Protein AF-A0A0F8ZEU3-F1 (afdb_monomer_lite)

Sequence (356 aa):
AYREARKNMQIHSAIILKINAEFSGFFTFQVNHKAKEFCLLQSAMDLDKKDKNIYSQMVGKIIEQNTFGYPMIMTVSTKHDLECPKVFKAIGFETYLILSGFEYMVYGKLEDVRMKRLAHATMTNAWTTTRSDWLKMKKEWNAKIEAAGEKYNIPNPKFASRDGCWQGSNGYSNVVLTERIIENGKVKTNKGKSFNGNASVLDPVACEVILRFFMPTEGRRVYNPFGGGVQFGFVSGSYGYDYIASEIRQNQCDANNAICQDLDGAKWIKSDSSIYEPDGMFDLCFSCPPYYKVEKYVDYENVIPEGELNSIPTYNEFRDTLFAGYKIAIDKLNGNRFFVIMTGDSRDKNGAYYGC

Structure (mmCIF, N/CA/C/O backbone):
data_AF-A0A0F8ZEU3-F1
#
_entry.id   AF-A0A0F8ZEU3-F1
#
loop_
_atom_site.group_PDB
_atom_site.id
_atom_site.type_symbol
_atom_site.label_atom_id
_atom_site.label_alt_id
_atom_site.label_comp_id
_atom_site.label_asym_id
_atom_site.label_entity_id
_atom_site.label_seq_id
_atom_site.pdbx_PDB_ins_code
_atom_site.Cartn_x
_atom_site.Cartn_y
_atom_site.Cartn_z
_atom_site.occupancy
_atom_site.B_iso_or_equiv
_atom_site.auth_seq_id
_atom_site.auth_comp_id
_atom_site.auth_asym_id
_atom_site.auth_atom_id
_atom_site.pdbx_PDB_model_num
ATOM 1 N N . ALA A 1 1 ? -33.585 10.164 3.568 1.00 48.00 1 ALA A N 1
ATOM 2 C CA . ALA A 1 1 ? -32.618 10.655 4.574 1.00 48.00 1 ALA A CA 1
ATOM 3 C C . ALA A 1 1 ? -33.000 10.264 6.012 1.00 48.00 1 ALA A C 1
ATOM 5 O O . ALA A 1 1 ? -32.311 9.438 6.591 1.00 48.00 1 ALA A O 1
ATOM 6 N N . TYR A 1 2 ? -34.116 10.750 6.580 1.00 44.72 2 TYR A N 1
ATOM 7 C CA . TYR A 1 2 ? -34.459 10.513 8.001 1.00 44.72 2 TYR A CA 1
ATOM 8 C C . TYR A 1 2 ? -34.767 9.052 8.406 1.00 44.72 2 TYR A C 1
ATOM 10 O O . TYR A 1 2 ? -34.513 8.681 9.549 1.00 44.72 2 TYR A O 1
ATOM 18 N N . ARG A 1 3 ? -35.290 8.204 7.503 1.00 42.84 3 ARG A N 1
ATOM 19 C CA . ARG A 1 3 ? -35.558 6.777 7.801 1.00 42.84 3 ARG A CA 1
ATOM 20 C C . ARG A 1 3 ? -34.293 5.913 7.822 1.00 42.84 3 ARG A C 1
ATOM 22 O O . ARG A 1 3 ? -34.142 5.109 8.728 1.00 42.84 3 ARG A O 1
ATOM 29 N N . GLU A 1 4 ? -33.382 6.125 6.876 1.00 48.19 4 GLU A N 1
ATOM 30 C CA . GLU A 1 4 ? -32.069 5.458 6.825 1.00 48.19 4 GLU A CA 1
ATOM 31 C C . GLU A 1 4 ? -31.209 5.827 8.045 1.00 48.19 4 GLU A C 1
ATOM 33 O O . GLU A 1 4 ? -30.655 4.953 8.704 1.00 48.19 4 GLU A O 1
ATOM 38 N N . ALA A 1 5 ? -31.191 7.111 8.429 1.00 46.75 5 ALA A N 1
ATOM 39 C CA . ALA A 1 5 ? -30.479 7.577 9.620 1.00 46.75 5 ALA A CA 1
ATOM 40 C C . ALA A 1 5 ? -31.043 6.986 10.930 1.00 46.75 5 ALA A C 1
ATOM 42 O O . ALA A 1 5 ? -30.276 6.571 11.795 1.00 46.75 5 ALA A O 1
ATOM 43 N N . ARG A 1 6 ? -32.377 6.880 11.069 1.00 45.75 6 ARG A N 1
ATOM 44 C CA . ARG A 1 6 ? -33.005 6.207 12.225 1.00 45.75 6 ARG A CA 1
ATOM 45 C C . ARG A 1 6 ? -32.735 4.706 12.250 1.00 45.75 6 ARG A C 1
ATOM 47 O O . ARG A 1 6 ? -32.511 4.164 13.326 1.00 45.75 6 ARG A O 1
ATOM 54 N N . LYS A 1 7 ? -32.731 4.049 11.086 1.00 55.19 7 LYS A N 1
ATOM 55 C CA . LYS A 1 7 ? -32.403 2.625 10.980 1.00 55.19 7 LYS A CA 1
ATOM 56 C C . LYS A 1 7 ? -30.961 2.374 11.419 1.00 55.19 7 LYS A C 1
ATOM 58 O O . LYS A 1 7 ? -30.761 1.447 12.184 1.00 55.19 7 LYS A O 1
ATOM 63 N N . ASN A 1 8 ? -30.017 3.248 11.047 1.00 53.19 8 ASN A N 1
ATOM 64 C CA . ASN A 1 8 ? -28.626 3.219 11.520 1.00 53.19 8 ASN A CA 1
ATOM 65 C C . ASN A 1 8 ? -28.494 3.435 13.037 1.00 53.19 8 ASN A C 1
ATOM 67 O O . ASN A 1 8 ? -27.766 2.689 13.682 1.00 53.19 8 ASN A O 1
ATOM 71 N N . MET A 1 9 ? -29.250 4.369 13.627 1.00 46.12 9 MET A N 1
ATOM 72 C CA . MET A 1 9 ? -29.272 4.557 15.087 1.00 46.12 9 MET A CA 1
ATOM 73 C C . MET A 1 9 ? -29.793 3.328 15.855 1.00 46.12 9 MET A C 1
ATOM 75 O O . MET A 1 9 ? -29.383 3.102 16.989 1.00 46.12 9 MET A O 1
ATOM 79 N N . GLN A 1 10 ? -30.674 2.525 15.247 1.00 51.44 10 GLN A N 1
ATOM 80 C CA . GLN A 1 10 ? -31.227 1.298 15.839 1.00 51.44 10 GLN A CA 1
ATOM 81 C C . GLN A 1 10 ? -30.310 0.066 15.711 1.00 51.44 10 GLN A C 1
ATOM 83 O O . GLN A 1 10 ? -30.643 -0.980 16.261 1.00 51.44 10 GLN A O 1
ATOM 88 N N . ILE A 1 11 ? -29.172 0.163 15.012 1.00 61.03 11 ILE A N 1
ATOM 89 C CA . ILE A 1 11 ? -28.185 -0.933 14.871 1.00 61.03 11 ILE A CA 1
ATOM 90 C C . ILE A 1 11 ? -27.108 -0.864 15.967 1.00 61.03 11 ILE A C 1
ATOM 92 O O . ILE A 1 11 ? -26.182 -1.673 15.990 1.00 61.03 11 ILE A O 1
ATOM 96 N N . HIS A 1 12 ? -27.183 0.130 16.850 1.00 70.06 12 HIS A N 1
ATOM 97 C CA . HIS A 1 12 ? -26.209 0.308 17.914 1.00 70.06 12 HIS A CA 1
ATOM 98 C C . HIS A 1 12 ? -26.624 -0.492 19.143 1.00 70.06 12 HIS A C 1
ATOM 100 O O . HIS A 1 12 ? -27.704 -0.298 19.703 1.00 70.06 12 HIS A O 1
ATOM 106 N N . SER A 1 13 ? -25.735 -1.381 19.562 1.00 86.44 13 SER A N 1
ATOM 107 C CA . SER A 1 13 ? -25.838 -2.059 20.845 1.00 86.44 13 SER A CA 1
ATOM 108 C C . SER A 1 13 ? -25.317 -1.133 21.937 1.00 86.44 13 SER A C 1
ATOM 110 O O . SER A 1 13 ? -24.477 -0.264 21.691 1.00 86.44 13 SER A O 1
ATOM 112 N N . ALA A 1 14 ? -25.803 -1.315 23.159 1.00 91.00 14 ALA A N 1
ATOM 113 C CA . ALA A 1 14 ? -25.338 -0.556 24.306 1.00 91.00 14 ALA A CA 1
ATOM 114 C C . ALA A 1 14 ? -25.185 -1.465 25.516 1.00 91.00 14 ALA A C 1
ATOM 116 O O . ALA A 1 14 ? -26.000 -2.365 25.727 1.00 91.00 14 ALA A O 1
ATOM 117 N N . ILE A 1 15 ? -24.184 -1.183 26.343 1.00 93.62 15 ILE A N 1
ATOM 118 C CA . ILE A 1 15 ? -24.197 -1.628 27.735 1.00 93.62 15 ILE A CA 1
ATOM 119 C C . ILE A 1 15 ? -24.628 -0.467 28.619 1.00 93.62 15 ILE A C 1
ATOM 121 O O . ILE A 1 15 ? -24.363 0.701 28.322 1.00 93.62 15 ILE A O 1
ATOM 125 N N . ILE A 1 16 ? -25.284 -0.810 29.719 1.00 94.94 16 ILE A N 1
ATOM 126 C CA . ILE A 1 16 ? -25.770 0.144 30.706 1.00 94.94 16 ILE A CA 1
ATOM 127 C C . ILE A 1 16 ? -24.968 -0.040 31.985 1.00 94.94 16 ILE A C 1
ATOM 129 O O . ILE A 1 16 ? -24.889 -1.148 32.518 1.00 94.94 16 ILE A O 1
ATOM 133 N N . LEU A 1 17 ? -24.414 1.054 32.498 1.00 95.75 17 LEU A N 1
ATOM 134 C CA . LEU A 1 17 ? -23.787 1.084 33.809 1.00 95.75 17 LEU A CA 1
ATOM 135 C C . LEU A 1 17 ? -24.851 1.373 34.866 1.00 95.75 17 LEU A C 1
ATOM 137 O O . LEU A 1 17 ? -25.555 2.386 34.798 1.00 95.75 17 LEU A O 1
ATOM 141 N N . LYS A 1 18 ? -24.931 0.500 35.872 1.00 95.88 18 LYS A N 1
ATOM 142 C CA . LYS A 1 18 ? -25.726 0.731 37.077 1.00 95.88 18 LYS A CA 1
ATOM 143 C C . LYS A 1 18 ? -24.830 0.760 38.306 1.00 95.88 18 LYS A C 1
ATOM 145 O O . LYS A 1 18 ? -24.041 -0.159 38.503 1.00 95.88 18 LYS A O 1
ATOM 150 N N . ILE A 1 19 ? -24.995 1.777 39.144 1.00 95.00 19 ILE A N 1
ATOM 151 C CA . ILE A 1 19 ? -24.362 1.879 40.463 1.00 95.00 19 ILE A CA 1
ATOM 152 C C . ILE A 1 19 ? -25.502 1.914 41.474 1.00 95.00 19 ILE A C 1
ATOM 154 O O . ILE A 1 19 ? -26.411 2.728 41.340 1.00 95.00 19 ILE A O 1
ATOM 158 N N . ASN A 1 20 ? -25.494 0.991 42.439 1.00 93.94 20 ASN A N 1
ATOM 159 C CA . ASN A 1 20 ? -26.582 0.810 43.410 1.00 93.94 20 ASN A CA 1
ATOM 160 C C . ASN A 1 20 ? -27.962 0.628 42.748 1.00 93.94 20 ASN A C 1
ATOM 162 O O . ASN A 1 20 ? -28.949 1.217 43.167 1.00 93.94 20 ASN A O 1
ATOM 166 N N . ALA A 1 21 ? -28.015 -0.175 41.678 1.00 93.56 21 ALA A N 1
ATOM 167 C CA . ALA A 1 21 ? -29.197 -0.415 40.837 1.00 93.56 21 ALA A CA 1
ATOM 168 C C . ALA A 1 21 ? -29.741 0.807 40.060 1.00 93.56 21 ALA A C 1
ATOM 170 O O . ALA A 1 21 ? -30.664 0.646 39.258 1.00 93.56 21 ALA A O 1
ATOM 171 N N . GLU A 1 22 ? -29.126 1.982 40.187 1.00 95.31 22 GLU A N 1
ATOM 172 C CA . GLU A 1 22 ? -29.499 3.193 39.456 1.00 95.31 22 GLU A CA 1
ATOM 173 C C . GLU A 1 22 ? -28.684 3.358 38.175 1.00 95.31 22 GLU A C 1
ATOM 175 O O . GLU A 1 22 ? -27.470 3.135 38.159 1.00 95.31 22 GLU A O 1
ATOM 180 N N . PHE A 1 23 ? -29.333 3.819 37.104 1.00 95.44 23 PHE A N 1
ATOM 181 C CA . PHE A 1 23 ? -28.641 4.205 35.876 1.00 95.44 23 PHE A CA 1
ATOM 182 C C . PHE A 1 23 ? -27.562 5.248 36.182 1.00 95.44 23 PHE A C 1
ATOM 184 O O . PHE A 1 23 ? -27.822 6.236 36.861 1.00 95.44 23 PHE A O 1
ATOM 191 N N . SER A 1 24 ? -26.343 4.995 35.718 1.00 96.25 24 SER A N 1
ATOM 192 C CA . SER A 1 24 ? -25.177 5.838 36.016 1.00 96.25 24 SER A CA 1
ATOM 193 C C . SER A 1 24 ? -24.288 6.070 34.793 1.00 96.25 24 SER A C 1
ATOM 195 O O . SER A 1 24 ? -23.244 6.705 34.898 1.00 96.25 24 SER A O 1
ATOM 197 N N . GLY A 1 25 ? -24.672 5.546 33.628 1.00 95.12 25 GLY A N 1
ATOM 198 C CA . GLY A 1 25 ? -23.921 5.697 32.390 1.00 95.12 25 GLY A CA 1
ATOM 199 C C . GLY A 1 25 ? -24.274 4.644 31.349 1.00 95.12 25 GLY A C 1
ATOM 200 O O . GLY A 1 25 ? -25.046 3.715 31.598 1.00 95.12 25 GLY A O 1
ATOM 201 N N . PHE A 1 26 ? -23.684 4.789 30.172 1.00 94.88 26 PHE A N 1
ATOM 202 C CA . PHE A 1 26 ? -23.821 3.843 29.075 1.00 94.88 26 PHE A CA 1
ATOM 203 C C . PHE A 1 26 ? -22.590 3.875 28.172 1.00 94.88 26 PHE A C 1
ATOM 205 O O . PHE A 1 26 ? -21.835 4.850 28.149 1.00 94.88 26 PHE A O 1
ATOM 212 N N . PHE A 1 27 ? -22.433 2.822 27.377 1.00 95.00 27 PHE A N 1
ATOM 213 C CA . PHE A 1 27 ? -21.465 2.782 26.289 1.00 95.00 27 PHE A CA 1
ATOM 214 C C . PHE A 1 27 ? -22.121 2.130 25.072 1.00 95.00 27 PHE A C 1
ATOM 216 O O . PHE A 1 27 ? -22.599 0.999 25.157 1.00 95.00 27 PHE A O 1
ATOM 223 N N . THR A 1 28 ? -22.156 2.848 23.948 1.00 94.00 28 THR A N 1
ATOM 224 C CA . THR A 1 28 ? -22.691 2.361 22.668 1.00 94.00 28 THR A CA 1
ATOM 225 C C . THR A 1 28 ? -21.600 1.845 21.736 1.00 94.00 28 THR A C 1
ATOM 227 O O . THR A 1 28 ? -20.485 2.372 21.690 1.00 94.00 28 THR A O 1
ATOM 230 N N . PHE A 1 29 ? -21.931 0.819 20.960 1.00 93.69 29 PHE A N 1
ATOM 231 C CA . PHE A 1 29 ? -21.029 0.218 19.989 1.00 93.69 29 PHE A CA 1
ATOM 232 C C . PHE A 1 29 ? -21.777 -0.320 18.768 1.00 93.69 29 PHE A C 1
ATOM 234 O O . PHE A 1 29 ? -22.995 -0.512 18.777 1.00 93.69 29 PHE A O 1
ATOM 241 N N . GLN A 1 30 ? -21.026 -0.587 17.706 1.00 92.38 30 GLN A N 1
ATOM 242 C CA . GLN A 1 30 ? -21.510 -1.234 16.495 1.00 92.38 30 GLN A CA 1
ATOM 243 C C . GLN A 1 30 ? -20.530 -2.318 16.056 1.00 92.38 30 GLN A C 1
ATOM 245 O O . GLN A 1 30 ? -19.342 -2.056 15.892 1.00 92.38 30 GLN A O 1
ATOM 250 N N . VAL A 1 31 ? -21.041 -3.516 15.779 1.00 93.00 31 VAL A N 1
ATOM 251 C CA . VAL A 1 31 ? -20.265 -4.559 15.100 1.00 93.00 31 VAL A CA 1
ATOM 252 C C . VAL A 1 31 ? -20.484 -4.417 13.596 1.00 93.00 31 VAL A C 1
ATOM 254 O O . VAL A 1 31 ? -21.586 -4.625 13.089 1.00 93.00 31 VAL A O 1
ATOM 257 N N . ASN A 1 32 ? -19.443 -4.028 12.866 1.00 91.50 32 ASN A N 1
ATOM 258 C CA . ASN A 1 32 ? -19.479 -3.891 11.417 1.00 91.50 32 ASN A CA 1
ATOM 259 C C . ASN A 1 32 ? -18.887 -5.142 10.762 1.00 91.50 32 ASN A C 1
ATOM 261 O O . ASN A 1 32 ? -17.685 -5.221 10.525 1.00 91.50 32 ASN A O 1
ATOM 265 N N . HIS A 1 33 ? -19.739 -6.105 10.412 1.00 90.81 33 HIS A N 1
ATOM 266 C CA . HIS A 1 33 ? -19.308 -7.345 9.755 1.00 90.81 33 HIS A CA 1
ATOM 267 C C . HIS A 1 33 ? -18.731 -7.144 8.352 1.00 90.81 33 HIS A C 1
ATOM 269 O O . HIS A 1 33 ? -17.919 -7.954 7.912 1.00 90.81 33 HIS A O 1
ATOM 275 N N . LYS A 1 34 ? -19.112 -6.068 7.650 1.00 88.81 34 LYS A N 1
ATOM 276 C CA . LYS A 1 34 ? -18.588 -5.780 6.310 1.00 88.81 34 LYS A CA 1
ATOM 277 C C . LYS A 1 34 ? -17.128 -5.337 6.376 1.00 88.81 34 LYS A C 1
ATOM 279 O O . LYS A 1 34 ? -16.318 -5.805 5.588 1.00 88.81 34 LYS A O 1
ATOM 284 N N . ALA A 1 35 ? -16.808 -4.449 7.315 1.00 88.94 35 ALA A N 1
ATOM 285 C CA . ALA A 1 35 ? -15.437 -4.000 7.552 1.00 88.94 35 ALA A CA 1
ATOM 286 C C . ALA A 1 35 ? -14.648 -4.941 8.480 1.00 88.94 35 ALA A C 1
ATOM 288 O O . ALA A 1 35 ? -13.434 -4.815 8.565 1.00 88.94 35 ALA A O 1
ATOM 289 N N . LYS A 1 36 ? -15.333 -5.877 9.154 1.00 93.75 36 LYS A N 1
ATOM 290 C CA . LYS A 1 36 ? -14.805 -6.690 10.259 1.00 93.75 36 LYS A CA 1
ATOM 291 C C . LYS A 1 36 ? -14.223 -5.819 11.376 1.00 93.75 36 LYS A C 1
ATOM 293 O O . LYS A 1 36 ? -13.095 -6.014 11.803 1.00 93.75 36 LYS A O 1
ATOM 298 N N . GLU A 1 37 ? -15.004 -4.844 11.835 1.00 95.12 37 GLU A N 1
ATOM 299 C CA . GLU A 1 37 ? -14.594 -3.868 12.854 1.00 95.12 37 GLU A CA 1
ATOM 300 C C . GLU A 1 37 ? -15.593 -3.833 14.012 1.00 95.12 37 GLU A C 1
ATOM 302 O O . GLU A 1 37 ? -16.803 -3.971 13.806 1.00 95.12 37 GLU A O 1
ATOM 307 N N . PHE A 1 38 ? -15.094 -3.613 15.228 1.00 96.62 38 PHE A N 1
ATOM 308 C CA . PHE A 1 38 ? -15.914 -3.348 16.407 1.00 96.62 38 PHE A CA 1
ATOM 309 C C . PHE A 1 38 ? -15.802 -1.859 16.764 1.00 96.62 38 PHE A C 1
ATOM 311 O O . PHE A 1 38 ? -14.840 -1.406 17.381 1.00 96.62 38 PHE A O 1
ATOM 318 N N . CYS A 1 39 ? -16.772 -1.060 16.335 1.00 95.62 39 CYS A N 1
ATOM 319 C CA . CYS A 1 39 ? -16.727 0.391 16.469 1.00 95.62 39 CYS A CA 1
ATOM 320 C C . CYS A 1 39 ? -17.274 0.823 17.829 1.00 95.62 39 CYS A C 1
ATOM 322 O O . CYS A 1 39 ? -18.464 0.651 18.104 1.00 95.62 39 CYS A O 1
ATOM 324 N N . LEU A 1 40 ? -16.423 1.425 18.655 1.00 95.19 40 LEU A N 1
ATOM 325 C CA . LEU A 1 40 ? -16.844 2.126 19.862 1.00 95.19 40 LEU A CA 1
ATOM 326 C C . LEU A 1 40 ? -17.315 3.523 19.483 1.00 95.19 40 LEU A C 1
ATOM 328 O O . LEU A 1 40 ? -16.623 4.240 18.758 1.00 95.19 40 LEU A O 1
ATOM 332 N N . LEU A 1 41 ? -18.509 3.879 19.943 1.00 91.50 41 LEU A N 1
ATOM 333 C CA . LEU A 1 41 ? -19.178 5.106 19.539 1.00 91.50 41 LEU A CA 1
ATOM 334 C C . LEU A 1 41 ? -19.191 6.086 20.708 1.00 91.50 41 LEU A C 1
ATOM 336 O O . LEU A 1 41 ? -18.157 6.637 21.061 1.00 91.50 41 LEU A O 1
ATOM 340 N N . GLN A 1 42 ? -20.356 6.301 21.309 1.00 89.81 42 GLN A N 1
ATOM 341 C CA . GLN A 1 42 ? -20.530 7.250 22.393 1.00 89.81 42 GLN A CA 1
ATOM 342 C C . GLN A 1 42 ? -20.559 6.533 23.737 1.00 89.81 42 GLN A C 1
ATOM 344 O O . GLN A 1 42 ? -21.305 5.559 23.912 1.00 89.81 42 GLN A O 1
ATOM 349 N N . SER A 1 43 ? -19.825 7.078 24.699 1.00 93.06 43 SER A N 1
ATOM 350 C CA . SER A 1 43 ? -19.963 6.744 26.108 1.00 93.06 43 SER A CA 1
ATOM 351 C C . SER A 1 43 ? -20.363 7.967 26.932 1.00 93.06 43 SER A C 1
ATOM 353 O O . SER A 1 43 ? -20.107 9.115 26.559 1.00 93.06 43 SER A O 1
ATOM 355 N N . ALA A 1 44 ? -21.019 7.722 28.060 1.00 92.44 44 ALA A N 1
ATOM 356 C CA . ALA A 1 44 ? -21.273 8.740 29.067 1.00 92.44 44 ALA A CA 1
ATOM 357 C C . ALA A 1 44 ? -21.373 8.097 30.449 1.00 92.44 44 ALA A C 1
ATOM 359 O O . ALA A 1 44 ? -21.807 6.953 30.590 1.00 92.44 44 ALA A O 1
ATOM 360 N N . MET A 1 45 ? -21.007 8.860 31.472 1.00 94.50 45 MET A N 1
ATOM 361 C CA . MET A 1 45 ? -21.175 8.503 32.876 1.00 94.50 45 MET A CA 1
ATOM 362 C C . MET A 1 45 ? -21.742 9.715 33.606 1.00 94.50 45 MET A C 1
ATOM 364 O O . MET A 1 45 ? -21.409 10.850 33.258 1.00 94.50 45 MET A O 1
ATOM 368 N N . ASP A 1 46 ? -22.599 9.466 34.588 1.00 92.69 46 ASP A N 1
ATOM 369 C CA . ASP A 1 46 ? -23.130 10.505 35.462 1.00 92.69 46 ASP A CA 1
ATOM 370 C C . ASP A 1 46 ? -21.976 11.251 36.154 1.00 92.69 46 ASP A C 1
ATOM 372 O O . ASP A 1 46 ? -21.020 10.633 36.635 1.00 92.69 46 ASP A O 1
ATOM 376 N N . LEU A 1 47 ? -22.048 12.583 36.168 1.00 88.69 47 LEU A N 1
ATOM 377 C CA . LEU A 1 47 ? -20.986 13.445 36.682 1.00 88.69 47 LEU A CA 1
ATOM 378 C C . LEU A 1 47 ? -20.785 13.254 38.184 1.00 88.69 47 LEU A C 1
ATOM 380 O O . LEU A 1 47 ? -19.639 13.232 38.634 1.00 88.69 47 LEU A O 1
ATOM 384 N N . ASP A 1 48 ? -21.869 13.035 38.930 1.00 92.50 48 ASP A N 1
ATOM 385 C CA . ASP A 1 48 ? -21.821 12.845 40.386 1.00 92.50 48 ASP A CA 1
ATOM 386 C C . ASP A 1 48 ? -21.279 11.462 40.776 1.00 92.50 48 ASP A C 1
ATOM 388 O O . ASP A 1 48 ? -20.890 11.228 41.920 1.00 92.50 48 ASP A O 1
ATOM 392 N N . LYS A 1 49 ? -21.216 10.535 39.812 1.00 90.31 49 LYS A N 1
ATOM 393 C CA . LYS A 1 49 ? -20.733 9.156 39.991 1.00 90.31 49 LYS A CA 1
ATOM 394 C C . LYS A 1 49 ? -19.456 8.879 39.195 1.00 90.31 49 LYS A C 1
ATOM 396 O O . LYS A 1 49 ? -19.089 7.725 38.984 1.00 90.31 49 LYS A O 1
ATOM 401 N N . LYS A 1 50 ? -18.791 9.934 38.726 1.00 91.81 50 LYS A N 1
ATOM 402 C CA . LYS A 1 50 ? -17.633 9.873 37.838 1.00 91.81 50 LYS A CA 1
ATOM 403 C C . LYS A 1 50 ? -16.426 9.220 38.510 1.00 91.81 50 LYS A C 1
ATOM 405 O O . LYS A 1 50 ? -15.832 9.782 39.424 1.00 91.81 50 LYS A O 1
ATOM 410 N N . ASP A 1 51 ? -15.996 8.083 37.970 1.00 94.38 51 ASP A N 1
ATOM 411 C CA . ASP A 1 51 ? -14.815 7.357 38.440 1.00 94.38 51 ASP A CA 1
ATOM 412 C C . ASP A 1 51 ? -14.107 6.644 37.274 1.00 94.38 51 ASP A C 1
ATOM 414 O O . ASP A 1 51 ? -14.732 5.948 36.471 1.00 94.38 51 ASP A O 1
ATOM 418 N N . LYS A 1 52 ? -12.782 6.815 37.164 1.00 94.12 52 LYS A N 1
ATOM 419 C CA . LYS A 1 52 ? -11.986 6.256 36.053 1.00 94.12 52 LYS A CA 1
ATOM 420 C C . LYS A 1 52 ? -11.849 4.737 36.124 1.00 94.12 52 LYS A C 1
ATOM 422 O O . LYS A 1 52 ? -11.763 4.098 35.075 1.00 94.12 52 LYS A O 1
ATOM 427 N N . ASN A 1 53 ? -11.830 4.157 37.320 1.00 94.19 53 ASN A N 1
ATOM 428 C CA . ASN A 1 53 ? -11.747 2.712 37.502 1.00 94.19 53 ASN A CA 1
ATOM 429 C C . ASN A 1 53 ? -13.076 2.061 37.117 1.00 94.19 53 ASN A C 1
ATOM 431 O O . ASN A 1 53 ? -13.077 1.101 36.350 1.00 94.19 53 ASN A O 1
ATOM 435 N N . ILE A 1 54 ? -14.205 2.620 37.564 1.00 94.88 54 ILE A N 1
ATOM 436 C CA . ILE A 1 54 ? -15.542 2.145 37.175 1.00 94.88 54 ILE A CA 1
ATOM 437 C C . ILE A 1 54 ? -15.744 2.313 35.665 1.00 94.88 54 ILE A C 1
ATOM 439 O O . ILE A 1 54 ? -16.192 1.383 34.994 1.00 94.88 54 ILE A O 1
ATOM 443 N N . TYR A 1 55 ? -15.352 3.457 35.100 1.00 95.38 55 TYR A N 1
ATOM 444 C CA . TYR A 1 55 ? -15.400 3.663 33.654 1.00 95.38 55 TYR A CA 1
ATOM 445 C C . TYR A 1 55 ? -14.549 2.622 32.904 1.00 95.38 55 TYR A C 1
ATOM 447 O O . TYR A 1 55 ? -15.010 2.041 31.925 1.00 95.38 55 TYR A O 1
ATOM 455 N N . SER A 1 56 ? -13.345 2.305 33.392 1.00 95.25 56 SER A N 1
ATOM 456 C CA . SER A 1 56 ? -12.494 1.259 32.801 1.00 95.25 56 SER A CA 1
ATOM 457 C C . SER A 1 56 ? -13.133 -0.131 32.884 1.00 95.25 56 SER A C 1
ATOM 459 O O . SER A 1 56 ? -13.041 -0.897 31.928 1.00 95.25 56 SER A O 1
ATOM 461 N N . GLN A 1 57 ? -13.837 -0.454 33.976 1.00 94.88 57 GLN A N 1
ATOM 462 C CA . GLN A 1 57 ? -14.610 -1.699 34.085 1.00 94.88 57 GLN A CA 1
ATOM 463 C C . GLN A 1 57 ? -15.747 -1.749 33.058 1.00 94.88 57 GLN A C 1
ATOM 465 O O . GLN A 1 57 ? -15.971 -2.793 32.447 1.00 94.88 57 GLN A O 1
ATOM 470 N N . MET A 1 58 ? -16.428 -0.623 32.817 1.00 95.12 58 MET A N 1
ATOM 471 C CA . MET A 1 58 ? -17.435 -0.514 31.758 1.00 95.12 58 MET A CA 1
ATOM 472 C C . MET A 1 58 ? -16.816 -0.786 30.378 1.00 95.12 58 MET A C 1
ATOM 474 O O . MET A 1 58 ? -17.376 -1.564 29.609 1.00 95.12 58 MET A O 1
ATOM 478 N N . VAL A 1 59 ? -15.632 -0.238 30.078 1.00 94.88 59 VAL A N 1
ATOM 479 C CA . VAL A 1 59 ? -14.922 -0.566 28.827 1.00 94.88 59 VAL A CA 1
ATOM 480 C C . VAL A 1 59 ? -14.526 -2.046 28.775 1.00 94.88 59 VAL A C 1
ATOM 482 O O . VAL A 1 59 ? -14.697 -2.679 27.737 1.00 94.88 59 VAL A O 1
ATOM 485 N N . GLY A 1 60 ? -14.080 -2.632 29.888 1.00 95.69 60 GLY A N 1
ATOM 486 C CA . GLY A 1 60 ? -13.821 -4.072 29.990 1.00 95.69 60 GLY A CA 1
ATOM 487 C C . GLY A 1 60 ? -15.044 -4.912 29.611 1.00 95.69 60 GLY A C 1
ATOM 488 O O . GLY A 1 60 ? -14.934 -5.843 28.817 1.00 95.69 60 GLY A O 1
ATOM 489 N N . LYS A 1 61 ? -16.237 -4.520 30.074 1.00 95.69 61 LYS A N 1
ATOM 490 C CA . LYS A 1 61 ? -17.498 -5.166 29.679 1.00 95.69 61 LYS A CA 1
ATOM 491 C C . LYS A 1 61 ? -17.840 -4.998 28.206 1.00 95.69 61 LYS A C 1
ATOM 493 O O . LYS A 1 61 ? -18.430 -5.912 27.639 1.00 95.69 61 LYS A O 1
ATOM 498 N N . ILE A 1 62 ? -17.456 -3.888 27.578 1.00 93.81 62 ILE A N 1
ATOM 499 C CA . ILE A 1 62 ? -17.556 -3.732 26.122 1.00 93.81 62 ILE A CA 1
ATOM 500 C C . ILE A 1 62 ? -16.588 -4.666 25.389 1.00 93.81 62 ILE A C 1
ATOM 502 O O . ILE A 1 62 ? -16.994 -5.292 24.414 1.00 93.81 62 ILE A O 1
ATOM 506 N N . ILE A 1 63 ? -15.341 -4.796 25.850 1.00 95.25 63 ILE A N 1
ATOM 507 C CA . ILE A 1 63 ? -14.361 -5.721 25.256 1.00 95.25 63 ILE A CA 1
ATOM 508 C C . ILE A 1 63 ? -14.894 -7.159 25.296 1.00 95.25 63 ILE A C 1
ATOM 510 O O . ILE A 1 63 ? -14.820 -7.863 24.293 1.00 95.25 63 ILE A O 1
ATOM 514 N N . GLU A 1 64 ? -15.529 -7.568 26.398 1.00 95.00 64 GLU A N 1
ATOM 515 C CA . GLU A 1 64 ? -16.192 -8.878 26.509 1.00 95.00 64 GLU A CA 1
ATOM 516 C C . GLU A 1 64 ? -17.318 -9.086 25.471 1.00 95.00 64 GLU A C 1
ATOM 518 O O . GLU A 1 64 ? -17.611 -10.226 25.116 1.00 95.00 64 GLU A O 1
ATOM 523 N N . GLN A 1 65 ? -17.940 -8.018 24.947 1.00 94.12 65 GLN A N 1
ATOM 524 C CA . GLN A 1 65 ? -18.952 -8.132 23.883 1.00 94.12 65 GLN A CA 1
ATOM 525 C C . GLN A 1 65 ? -18.347 -8.423 22.502 1.00 94.12 65 GLN A C 1
ATOM 527 O O . GLN A 1 65 ? -19.085 -8.760 21.573 1.00 94.12 65 GLN A O 1
ATOM 532 N N . ASN A 1 66 ? -17.028 -8.295 22.327 1.00 94.62 66 ASN A N 1
ATOM 533 C CA . ASN A 1 66 ? -16.354 -8.567 21.061 1.00 94.62 66 ASN A CA 1
ATOM 534 C C . ASN A 1 66 ? -16.163 -10.074 20.830 1.00 94.62 66 ASN A C 1
ATOM 536 O O . ASN A 1 66 ? -15.052 -10.602 20.817 1.00 94.62 66 ASN A O 1
ATOM 540 N N . THR A 1 67 ? -17.268 -10.777 20.606 1.00 94.31 67 THR A N 1
ATOM 541 C CA . THR A 1 67 ? -17.292 -12.231 20.390 1.00 94.31 67 THR A CA 1
ATOM 542 C C . THR A 1 67 ? -16.737 -12.664 19.030 1.00 94.31 67 THR A C 1
ATOM 544 O O . THR A 1 67 ? -16.448 -13.841 18.834 1.00 94.31 67 THR A O 1
ATOM 547 N N . PHE A 1 68 ? -16.559 -11.726 18.092 1.00 94.81 68 PHE A N 1
ATOM 548 C CA . PHE A 1 68 ? -16.020 -11.985 16.752 1.00 94.81 68 PHE A CA 1
ATOM 549 C C . PHE A 1 68 ? -14.500 -11.799 16.656 1.00 94.81 68 PHE A C 1
ATOM 551 O O . PHE A 1 68 ? -13.916 -12.142 15.628 1.00 94.81 68 PHE A O 1
ATOM 558 N N . GLY A 1 69 ? -13.862 -11.238 17.690 1.00 95.25 69 GLY A N 1
ATOM 559 C CA . GLY A 1 69 ? -12.425 -10.952 17.686 1.00 95.25 69 GLY A CA 1
ATOM 560 C C . GLY A 1 69 ? -12.008 -9.879 16.675 1.00 95.25 69 GLY A C 1
ATOM 561 O O . GLY A 1 69 ? -10.864 -9.868 16.231 1.00 95.25 69 GLY A O 1
ATOM 562 N N . TYR A 1 70 ? -12.924 -8.994 16.274 1.00 97.25 70 TYR A N 1
ATOM 563 C CA . TYR A 1 70 ? -12.607 -7.898 15.356 1.00 97.25 70 TYR A CA 1
ATOM 564 C C . TYR A 1 70 ? -11.775 -6.816 16.058 1.00 97.25 70 TYR A C 1
ATOM 566 O O . TYR A 1 70 ? -11.982 -6.590 17.251 1.00 97.25 70 TYR A O 1
ATOM 574 N N . PRO A 1 71 ? -10.877 -6.100 15.356 1.00 97.81 71 PRO A N 1
ATOM 575 C CA . PRO A 1 71 ? -10.206 -4.932 15.918 1.00 97.81 71 PRO A CA 1
ATOM 576 C C . PRO A 1 71 ? -11.243 -3.927 16.427 1.00 97.81 71 PRO A C 1
ATOM 578 O O . PRO A 1 71 ? -12.169 -3.544 15.697 1.00 97.81 71 PRO A O 1
ATOM 581 N N . MET A 1 72 ? -11.097 -3.506 17.684 1.00 97.94 72 MET A N 1
ATOM 582 C CA . MET A 1 72 ? -11.986 -2.503 18.261 1.00 97.94 72 MET A CA 1
ATOM 583 C C . MET A 1 72 ? -11.407 -1.124 18.014 1.00 97.94 72 MET A C 1
ATOM 585 O O . MET A 1 72 ? -10.261 -0.869 18.366 1.00 97.94 72 MET A O 1
ATOM 589 N N . ILE A 1 73 ? -12.186 -0.232 17.418 1.00 97.06 73 ILE A N 1
ATOM 590 C CA . ILE A 1 73 ? -11.707 1.085 17.001 1.00 97.06 73 ILE A CA 1
ATOM 591 C C . ILE A 1 73 ? -12.481 2.189 17.694 1.00 97.06 73 ILE A C 1
ATOM 593 O O . ILE A 1 73 ? -13.688 2.068 17.921 1.00 97.06 73 ILE A O 1
ATOM 597 N N . MET A 1 74 ? -11.785 3.278 18.008 1.00 95.81 74 MET A N 1
ATOM 598 C CA . MET A 1 74 ? -12.410 4.453 18.596 1.00 95.81 74 MET A CA 1
ATOM 599 C C . MET A 1 74 ? -11.605 5.728 18.367 1.00 95.81 74 MET A C 1
ATOM 601 O O . MET A 1 74 ? -10.411 5.686 18.066 1.00 95.81 74 MET A O 1
ATOM 605 N N . THR A 1 75 ? -12.244 6.872 18.587 1.00 95.56 75 THR A N 1
ATOM 606 C CA . THR A 1 75 ? -11.585 8.179 18.590 1.00 95.56 75 THR A CA 1
ATOM 607 C C . THR A 1 75 ? -11.907 8.879 19.895 1.00 95.56 75 THR A C 1
ATOM 609 O O . THR A 1 75 ? -13.076 9.036 20.229 1.00 95.56 75 THR A O 1
ATOM 612 N N . VAL A 1 76 ? -10.880 9.313 20.621 1.00 95.25 76 VAL A N 1
ATOM 613 C CA . VAL A 1 76 ? -11.041 9.971 21.923 1.00 95.25 76 VAL A CA 1
ATOM 614 C C . VAL A 1 76 ? -10.406 11.349 21.927 1.00 95.25 76 VAL A C 1
ATOM 616 O O . VAL A 1 76 ? -9.359 11.582 21.318 1.00 95.25 76 VAL A O 1
ATOM 619 N N . SER A 1 77 ? -11.034 12.276 22.643 1.00 95.00 77 SER A N 1
ATOM 620 C CA . SER A 1 77 ? -10.469 13.603 22.885 1.00 95.00 77 SER A CA 1
ATOM 621 C C . SER A 1 77 ? -9.294 13.511 23.855 1.00 95.00 77 SER A C 1
ATOM 623 O O . SER A 1 77 ? -9.383 12.855 24.894 1.00 95.00 77 SER A O 1
ATOM 625 N N . THR A 1 78 ? -8.210 14.239 23.585 1.00 94.69 78 THR A N 1
ATOM 626 C CA . THR A 1 78 ? -7.083 14.349 24.530 1.00 94.69 78 THR A CA 1
ATOM 627 C C . THR A 1 78 ? -7.416 15.179 25.770 1.00 94.69 78 THR A C 1
ATOM 629 O O . THR A 1 78 ? -6.627 15.209 26.712 1.00 94.69 78 THR A O 1
ATOM 632 N N . LYS A 1 79 ? -8.568 15.864 25.778 1.00 93.12 79 LYS A N 1
ATOM 633 C CA . LYS A 1 79 ? -8.986 16.798 26.836 1.00 93.12 79 LYS A CA 1
ATOM 634 C C . LYS A 1 79 ? -10.083 16.259 27.746 1.00 93.12 79 LYS A C 1
ATOM 636 O O . LYS A 1 79 ? -10.347 16.857 28.785 1.00 93.12 79 LYS A O 1
ATOM 641 N N . HIS A 1 80 ? -10.771 15.196 27.339 1.00 92.25 80 HIS A N 1
ATOM 642 C CA . HIS A 1 80 ? -11.837 14.628 28.152 1.00 92.25 80 HIS A CA 1
ATOM 643 C C . HIS A 1 80 ? -11.244 13.912 29.375 1.00 92.25 80 HIS A C 1
ATOM 645 O O . HIS A 1 80 ? -10.096 13.476 29.346 1.00 92.25 80 HIS A O 1
ATOM 651 N N . ASP A 1 81 ? -11.993 13.811 30.473 1.00 89.75 81 ASP A N 1
ATOM 652 C CA . ASP A 1 81 ? -11.431 13.274 31.720 1.00 89.75 81 ASP A CA 1
ATOM 653 C C . ASP A 1 81 ? -11.605 11.750 31.861 1.00 89.75 81 ASP A C 1
ATOM 655 O O . ASP A 1 81 ? -10.698 11.073 32.345 1.00 89.75 81 ASP A O 1
ATOM 659 N N . LEU A 1 82 ? -12.744 11.204 31.408 1.00 91.69 82 LEU A N 1
ATOM 660 C CA . LEU A 1 82 ? -13.028 9.758 31.415 1.00 91.69 82 LEU A CA 1
ATOM 661 C C . LEU A 1 82 ? -12.626 9.094 30.092 1.00 91.69 82 LEU A C 1
ATOM 663 O O . LEU A 1 82 ? -11.648 8.360 30.030 1.00 91.69 82 LEU A O 1
ATOM 667 N N . GLU A 1 83 ? -13.368 9.390 29.022 1.00 93.19 83 GLU A N 1
ATOM 668 C CA . GLU A 1 83 ? -13.098 8.937 27.656 1.00 93.19 83 GLU A CA 1
ATOM 669 C C . GLU A 1 83 ? -11.850 9.616 27.054 1.00 93.19 83 GLU A C 1
ATOM 671 O O . GLU A 1 83 ? -11.950 10.539 26.250 1.00 93.19 83 GLU A O 1
ATOM 676 N N . CYS A 1 84 ? -10.658 9.216 27.501 1.00 94.19 84 CYS A N 1
ATOM 677 C CA . CYS A 1 84 ? -9.397 9.834 27.094 1.00 94.19 84 CYS A CA 1
ATOM 678 C C . CYS A 1 84 ? -8.281 8.807 26.857 1.00 94.19 84 CYS A C 1
ATOM 680 O O . CYS A 1 84 ? -8.336 7.696 27.397 1.00 94.19 84 CYS A O 1
ATOM 682 N N . PRO A 1 85 ? -7.219 9.165 26.108 1.00 96.44 85 PRO A N 1
ATOM 683 C CA . PRO A 1 85 ? -6.198 8.206 25.692 1.00 96.44 85 PRO A CA 1
ATOM 684 C C . PRO A 1 85 ? -5.528 7.472 26.853 1.00 96.44 85 PRO A C 1
ATOM 686 O O . PRO A 1 85 ? -5.214 6.294 26.737 1.00 96.44 85 PRO A O 1
ATOM 689 N N . LYS A 1 86 ? -5.318 8.150 27.990 1.00 95.75 86 LYS A N 1
ATOM 690 C CA . LYS A 1 86 ? -4.667 7.553 29.166 1.00 95.75 86 LYS A CA 1
ATOM 691 C C . LYS A 1 86 ? -5.459 6.362 29.710 1.00 95.75 86 LYS A C 1
ATOM 693 O O . LYS A 1 86 ? -4.852 5.364 30.085 1.00 95.75 86 LYS A O 1
ATOM 698 N N . VAL A 1 87 ? -6.786 6.475 29.751 1.00 94.94 87 VAL A N 1
ATOM 699 C CA . VAL A 1 87 ? -7.669 5.418 30.257 1.00 94.94 87 VAL A CA 1
ATOM 700 C C . VAL A 1 87 ? -7.654 4.222 29.310 1.00 94.94 87 VAL A C 1
ATOM 702 O O . VAL A 1 87 ? -7.411 3.105 29.750 1.00 94.94 87 VAL A O 1
ATOM 705 N N . PHE A 1 88 ? -7.805 4.456 28.006 1.00 96.75 88 PHE A N 1
ATOM 706 C CA . PHE A 1 88 ? -7.829 3.377 27.016 1.00 96.75 88 PHE A CA 1
ATOM 707 C C . PHE A 1 88 ? -6.466 2.690 26.832 1.00 96.75 88 PHE A C 1
ATOM 709 O O . PHE A 1 88 ? -6.412 1.468 26.711 1.00 96.75 88 PHE A O 1
ATOM 716 N N . LYS A 1 89 ? -5.350 3.429 26.903 1.00 96.94 89 LYS A N 1
ATOM 717 C CA . LYS A 1 89 ? -3.996 2.838 26.880 1.00 96.94 89 LYS A CA 1
ATOM 718 C C . LYS A 1 89 ? -3.752 1.905 28.061 1.00 96.94 89 LYS A C 1
ATOM 720 O O . LYS A 1 89 ? -3.156 0.849 27.887 1.00 96.94 89 LYS A O 1
ATOM 725 N N . ALA A 1 90 ? -4.239 2.266 29.251 1.00 96.12 90 ALA A N 1
ATOM 726 C CA . ALA A 1 90 ? -4.076 1.447 30.453 1.00 96.12 90 ALA A CA 1
ATOM 727 C C . ALA A 1 90 ? -4.773 0.078 30.356 1.00 96.12 90 ALA A C 1
ATOM 729 O O . ALA A 1 90 ? -4.401 -0.846 31.073 1.00 96.12 90 ALA A O 1
ATOM 730 N N . ILE A 1 91 ? -5.755 -0.053 29.464 1.00 94.56 91 ILE A N 1
ATOM 731 C CA . ILE A 1 91 ? -6.509 -1.288 29.229 1.00 94.56 91 ILE A CA 1
ATOM 732 C C . ILE A 1 91 ? -6.195 -1.923 27.868 1.00 94.56 91 ILE A C 1
ATOM 734 O O . ILE A 1 91 ? -6.939 -2.792 27.436 1.00 94.56 91 ILE A O 1
ATOM 738 N N . GLY A 1 92 ? -5.105 -1.517 27.204 1.00 96.00 92 GLY A N 1
ATOM 739 C CA . GLY A 1 92 ? -4.562 -2.209 26.028 1.00 96.00 92 GLY A CA 1
ATOM 740 C C . GLY A 1 92 ? -4.896 -1.607 24.661 1.00 96.00 92 GLY A C 1
ATOM 741 O O . GLY A 1 92 ? -4.572 -2.222 23.652 1.00 96.00 92 GLY A O 1
ATOM 742 N N . PHE A 1 93 ? -5.520 -0.428 24.587 1.00 97.75 93 PHE A N 1
ATOM 743 C CA . PHE A 1 93 ? -5.654 0.271 23.304 1.00 97.75 93 PHE A CA 1
ATOM 744 C C . PHE A 1 93 ? -4.348 0.968 22.911 1.00 97.75 93 PHE A C 1
ATOM 746 O O . PHE A 1 93 ? -3.694 1.616 23.730 1.00 97.75 93 PHE A O 1
ATOM 753 N N . GLU A 1 94 ? -4.038 0.951 21.622 1.00 97.62 94 GLU A N 1
ATOM 754 C CA . GLU A 1 94 ? -2.902 1.651 21.036 1.00 97.62 94 GLU A CA 1
ATOM 755 C C . GLU A 1 94 ? -3.353 2.796 20.136 1.00 97.62 94 GLU A C 1
ATOM 757 O O . GLU A 1 94 ? -4.334 2.692 19.402 1.00 97.62 94 GLU A O 1
ATOM 762 N N . THR A 1 95 ? -2.610 3.900 20.161 1.00 96.12 95 THR A N 1
ATOM 763 C CA . THR A 1 95 ? -2.872 5.052 19.294 1.00 96.12 95 THR A CA 1
ATOM 764 C C . THR A 1 95 ? -2.207 4.855 17.942 1.00 96.12 95 THR A C 1
ATOM 766 O O . THR A 1 95 ? -0.983 4.765 17.866 1.00 96.12 95 THR A O 1
ATOM 769 N N . TYR A 1 96 ? -2.995 4.875 16.867 1.00 93.06 96 TYR A N 1
ATOM 770 C CA . TYR A 1 96 ? -2.478 4.742 15.501 1.00 93.06 96 TYR A CA 1
ATOM 771 C C . TYR A 1 96 ? -2.423 6.070 14.732 1.00 93.06 96 TYR A C 1
ATOM 773 O O . TYR A 1 96 ? -1.720 6.165 13.724 1.00 93.06 96 TYR A O 1
ATOM 781 N N . LEU A 1 97 ? -3.156 7.093 15.185 1.00 91.12 97 LEU A N 1
ATOM 782 C CA . LEU A 1 97 ? -3.175 8.429 14.586 1.00 91.12 97 LEU A CA 1
ATOM 783 C C . LEU A 1 97 ? -3.494 9.485 15.651 1.00 91.12 97 LEU A C 1
ATOM 785 O O . LEU A 1 97 ? -4.389 9.301 16.473 1.00 91.12 97 LEU A O 1
ATOM 789 N N . ILE A 1 98 ? -2.788 10.616 15.604 1.00 89.94 98 ILE A N 1
ATOM 790 C CA . ILE A 1 98 ? -3.086 11.803 16.415 1.00 89.94 98 ILE A CA 1
ATOM 791 C C . ILE A 1 98 ? -3.422 12.941 15.462 1.00 89.94 98 ILE A C 1
ATOM 793 O O . ILE A 1 98 ? -2.591 13.324 14.638 1.00 89.94 98 ILE A O 1
ATOM 797 N N . LEU A 1 99 ? -4.626 13.496 15.577 1.00 85.88 99 LEU A N 1
ATOM 798 C CA . LEU A 1 99 ? -5.086 14.568 14.701 1.00 85.88 99 LEU A CA 1
ATOM 799 C C . LEU A 1 99 ? -5.985 15.538 15.467 1.00 85.88 99 LEU A C 1
ATOM 801 O O . LEU A 1 99 ? -6.945 15.131 16.111 1.00 85.88 99 LEU A O 1
ATOM 805 N N . SER A 1 100 ? -5.678 16.834 15.379 1.00 86.19 100 SER A N 1
ATOM 806 C CA . SER A 1 100 ? -6.540 17.924 15.867 1.00 86.19 100 SER A CA 1
ATOM 807 C C . SER A 1 100 ? -7.003 17.805 17.331 1.00 86.19 100 SER A C 1
ATOM 809 O O . SER A 1 100 ? -8.122 18.182 17.661 1.00 86.19 100 SER A O 1
ATOM 811 N N . GLY A 1 101 ? -6.149 17.295 18.227 1.00 89.81 101 GLY A N 1
ATOM 812 C CA . GLY A 1 101 ? -6.499 17.107 19.644 1.00 89.81 101 GLY A CA 1
ATOM 813 C C . GLY A 1 101 ? -7.297 15.833 19.938 1.00 89.81 101 GLY A C 1
ATOM 814 O O . GLY A 1 101 ? -7.850 15.697 21.027 1.00 89.81 101 GLY A O 1
ATOM 815 N N . PHE A 1 102 ? -7.332 14.899 18.991 1.00 93.75 102 PHE A N 1
ATOM 816 C CA . PHE A 1 102 ? -7.909 13.572 1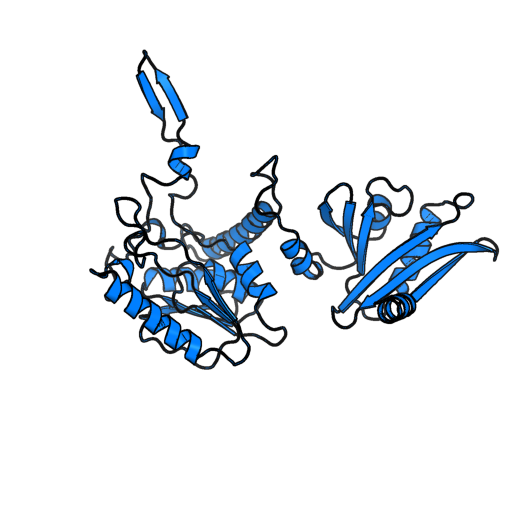9.155 1.00 93.75 102 PHE A CA 1
ATOM 817 C C . PHE A 1 102 ? -6.847 12.499 18.929 1.00 93.75 102 PHE A C 1
ATOM 819 O O . PHE A 1 102 ? -5.958 12.656 18.086 1.00 93.75 102 PHE A O 1
ATOM 826 N N . GLU A 1 103 ? -6.964 11.399 19.666 1.00 95.44 103 GLU A N 1
ATOM 827 C CA . GLU A 1 103 ? -6.229 10.167 19.394 1.00 95.44 103 GLU A CA 1
ATOM 828 C C . GLU A 1 103 ? -7.199 9.129 18.837 1.00 95.44 103 GLU A C 1
ATOM 830 O O . GLU A 1 103 ? -8.251 8.858 19.417 1.00 95.44 103 GLU A O 1
ATOM 835 N N . TYR A 1 104 ? -6.840 8.559 17.693 1.00 95.75 104 TYR A N 1
ATOM 836 C CA . TYR A 1 104 ? -7.530 7.427 17.104 1.00 95.75 104 TYR A CA 1
ATOM 837 C C . TYR A 1 104 ? -6.834 6.167 17.585 1.00 95.75 104 TYR A C 1
ATOM 839 O O . TYR A 1 104 ? -5.608 6.041 17.473 1.00 95.75 104 TYR A O 1
ATOM 847 N N . MET A 1 105 ? -7.617 5.258 18.146 1.00 97.38 105 MET A N 1
ATOM 848 C CA . MET A 1 105 ? -7.111 4.138 18.914 1.00 97.38 105 MET A CA 1
ATOM 849 C C . MET A 1 105 ? -7.679 2.816 18.417 1.00 97.38 105 MET A C 1
ATOM 851 O O . MET A 1 105 ? -8.803 2.763 17.910 1.00 97.38 105 MET A O 1
ATOM 855 N N . VAL A 1 106 ? -6.895 1.756 18.586 1.00 97.94 106 VAL A N 1
ATOM 856 C CA . VAL A 1 106 ? -7.270 0.379 18.274 1.00 97.94 106 VAL A CA 1
ATOM 857 C C . VAL A 1 106 ? -6.980 -0.530 19.464 1.00 97.94 106 VAL A C 1
ATOM 859 O O . VAL A 1 106 ? -5.914 -0.442 20.063 1.00 97.94 106 VAL A O 1
ATOM 862 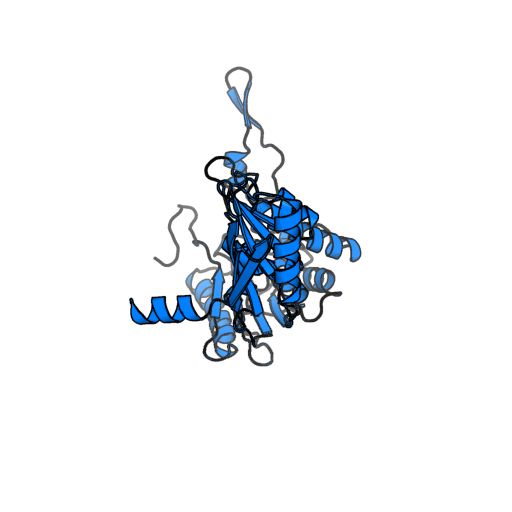N N . TYR A 1 107 ? -7.917 -1.407 19.802 1.00 97.69 107 TYR A N 1
ATOM 863 C CA . TYR A 1 107 ? -7.664 -2.603 20.598 1.00 97.69 107 TYR A CA 1
ATOM 864 C C . TYR A 1 107 ? -7.580 -3.780 19.629 1.00 97.69 107 TYR A C 1
ATOM 866 O O . TYR A 1 107 ? -8.582 -4.190 19.038 1.00 97.69 107 TYR A O 1
ATOM 874 N N . GLY A 1 108 ? -6.359 -4.240 19.392 1.00 95.31 108 GLY A N 1
ATOM 875 C CA . GLY A 1 108 ? -5.990 -5.082 18.259 1.00 95.31 108 GLY A CA 1
ATOM 876 C C . GLY A 1 108 ? -4.577 -4.725 17.815 1.00 95.31 108 GLY A C 1
ATOM 877 O O . GLY A 1 108 ? -3.808 -4.160 18.593 1.00 95.31 108 GLY A O 1
ATOM 878 N N . LYS A 1 109 ? -4.224 -5.022 16.568 1.00 95.44 109 LYS A N 1
ATOM 879 C CA . LYS A 1 109 ? -2.895 -4.713 16.038 1.00 95.44 109 LYS A CA 1
ATOM 880 C C . LYS A 1 109 ? -2.923 -3.443 15.191 1.00 95.44 109 LYS A C 1
ATOM 882 O O . LYS A 1 109 ? -3.898 -3.144 14.506 1.00 95.44 109 LYS A O 1
ATOM 887 N N . LEU A 1 110 ? -1.802 -2.723 15.135 1.00 93.81 110 LEU A N 1
ATOM 888 C CA . LEU A 1 110 ? -1.665 -1.548 14.259 1.00 93.81 110 LEU A CA 1
ATOM 889 C C . LEU A 1 110 ? -1.812 -1.884 12.761 1.00 93.81 110 LEU A C 1
ATOM 891 O O . LEU A 1 110 ? -2.189 -1.015 11.972 1.00 93.81 110 LEU A O 1
ATOM 895 N N . GLU A 1 111 ? -1.532 -3.129 12.360 1.00 92.62 111 GLU A N 1
ATOM 896 C CA . GLU A 1 111 ? -1.738 -3.604 10.984 1.00 92.62 111 GLU A CA 1
ATOM 897 C C . GLU A 1 111 ? -3.220 -3.632 10.583 1.00 92.62 111 GLU A C 1
ATOM 899 O O . GLU A 1 111 ? -3.545 -3.294 9.439 1.00 92.62 111 GLU A O 1
ATOM 904 N N . ASP A 1 112 ? -4.117 -3.899 11.538 1.00 93.31 112 ASP A N 1
ATOM 905 C CA . ASP A 1 112 ? -5.568 -3.954 11.321 1.00 93.31 112 ASP A CA 1
ATOM 906 C C . ASP A 1 112 ? -6.126 -2.588 10.891 1.00 93.31 112 ASP A C 1
ATOM 908 O O . ASP A 1 112 ? -7.059 -2.489 10.095 1.00 93.31 112 ASP A O 1
ATOM 912 N N . VAL A 1 113 ? -5.504 -1.503 11.362 1.00 94.25 113 VAL A N 1
ATOM 913 C CA . VAL A 1 113 ? -5.888 -0.114 11.060 1.00 94.25 113 VAL A CA 1
ATOM 914 C C . VAL A 1 113 ? -4.964 0.558 10.043 1.00 94.25 113 VAL A C 1
ATOM 916 O O . VAL A 1 113 ? -5.070 1.767 9.812 1.00 94.25 113 VAL A O 1
ATOM 919 N N . ARG A 1 114 ? -4.086 -0.201 9.367 1.00 93.19 114 ARG A N 1
ATOM 920 C CA . ARG A 1 114 ? -3.126 0.359 8.399 1.00 93.19 114 ARG A CA 1
ATOM 921 C C . ARG A 1 114 ? -3.816 1.104 7.259 1.00 93.19 114 ARG A C 1
ATOM 923 O O . ARG A 1 114 ? -3.389 2.202 6.919 1.00 93.19 114 ARG A O 1
ATOM 930 N N . MET A 1 115 ? -4.912 0.567 6.717 1.00 91.69 115 MET A N 1
ATOM 931 C CA . MET A 1 115 ? -5.671 1.237 5.650 1.00 91.69 115 MET A CA 1
ATOM 932 C C . MET A 1 115 ? -6.267 2.572 6.115 1.00 91.69 115 MET A C 1
ATOM 934 O O . MET A 1 115 ? -6.222 3.552 5.374 1.00 91.69 115 MET A O 1
ATOM 938 N N . LYS A 1 116 ? -6.753 2.649 7.362 1.00 91.69 116 LYS A N 1
ATOM 939 C CA . LYS A 1 116 ? -7.233 3.909 7.949 1.00 91.69 116 LYS A CA 1
ATOM 940 C C . LYS A 1 116 ? -6.082 4.898 8.109 1.00 91.69 116 LYS A C 1
ATOM 942 O O . LYS A 1 116 ? -6.205 6.047 7.702 1.00 91.69 116 LYS A O 1
ATOM 947 N N . ARG A 1 117 ? -4.932 4.456 8.629 1.00 91.19 117 ARG A N 1
ATOM 948 C CA . ARG A 1 117 ? -3.732 5.301 8.744 1.00 91.19 117 ARG A CA 1
ATOM 949 C C . ARG A 1 117 ? -3.293 5.853 7.380 1.00 91.19 117 ARG A C 1
ATOM 951 O O . ARG A 1 117 ? -2.962 7.031 7.300 1.00 91.19 117 ARG A O 1
ATOM 958 N N . LEU A 1 118 ? -3.353 5.046 6.318 1.00 92.00 118 LEU A N 1
ATOM 959 C CA . LEU A 1 118 ? -3.067 5.481 4.944 1.00 92.00 118 LEU A CA 1
ATOM 960 C C . LEU A 1 118 ? -4.069 6.525 4.441 1.00 92.00 118 LEU A C 1
ATOM 962 O O . LEU A 1 118 ? -3.653 7.537 3.888 1.00 92.00 118 LEU A O 1
ATOM 966 N N . ALA A 1 119 ? -5.369 6.329 4.682 1.00 90.38 119 ALA A N 1
ATOM 967 C CA . ALA A 1 119 ? -6.409 7.283 4.280 1.00 90.38 119 ALA A CA 1
ATOM 968 C C . ALA A 1 119 ? -6.236 8.673 4.924 1.00 90.38 119 ALA A C 1
ATOM 970 O O . ALA A 1 119 ? -6.646 9.680 4.353 1.00 90.38 119 ALA A O 1
ATOM 971 N N . HIS A 1 120 ? -5.618 8.728 6.106 1.00 87.25 120 HIS A N 1
ATOM 972 C CA . HIS A 1 120 ? -5.329 9.964 6.836 1.00 87.25 120 HIS A CA 1
ATOM 973 C C . HIS A 1 120 ? -3.890 10.474 6.646 1.00 87.25 120 HIS A C 1
ATOM 975 O O . HIS A 1 120 ? -3.520 11.494 7.234 1.00 87.25 120 HIS A O 1
ATOM 981 N N . ALA A 1 121 ? -3.067 9.791 5.845 1.00 83.06 121 ALA A N 1
ATOM 982 C CA . ALA A 1 121 ? -1.676 10.162 5.636 1.00 83.06 121 ALA A CA 1
ATOM 983 C C . ALA A 1 121 ? -1.585 11.465 4.834 1.00 83.06 121 ALA A C 1
ATOM 985 O O . ALA A 1 121 ? -1.753 11.489 3.617 1.00 83.06 121 ALA A O 1
ATOM 986 N N . THR A 1 122 ? -1.272 12.569 5.506 1.00 73.81 122 THR A N 1
ATOM 987 C CA . THR A 1 122 ? -0.957 13.815 4.810 1.00 73.81 122 THR A CA 1
ATOM 988 C C . THR A 1 122 ? 0.450 13.728 4.223 1.00 73.81 122 THR A C 1
ATOM 990 O O . THR A 1 122 ? 1.400 13.349 4.911 1.00 73.81 122 THR A O 1
ATOM 993 N N . MET A 1 123 ? 0.610 14.072 2.940 1.00 66.62 123 MET A N 1
ATOM 994 C CA . MET A 1 123 ? 1.939 14.143 2.315 1.00 66.62 123 MET A CA 1
ATOM 995 C C . MET A 1 123 ? 2.768 15.273 2.933 1.00 66.62 123 MET A C 1
ATOM 997 O O . MET A 1 123 ? 3.945 15.100 3.251 1.00 66.62 123 MET A O 1
ATOM 1001 N N . THR A 1 124 ? 2.126 16.413 3.184 1.00 59.34 124 THR A N 1
ATOM 1002 C CA . THR A 1 124 ? 2.711 17.593 3.818 1.00 59.34 124 THR A CA 1
ATOM 1003 C C . THR A 1 124 ? 1.839 18.042 4.988 1.00 59.34 124 THR A C 1
ATOM 1005 O O . THR A 1 124 ? 0.617 17.922 4.965 1.00 59.34 124 THR A O 1
ATOM 1008 N N . ASN A 1 125 ? 2.465 18.572 6.037 1.00 57.56 125 ASN A N 1
ATOM 1009 C CA . ASN A 1 125 ? 1.770 19.426 6.996 1.00 57.56 125 ASN A CA 1
ATOM 1010 C C . ASN A 1 125 ? 1.997 20.876 6.544 1.00 57.56 125 ASN A C 1
ATOM 1012 O O . ASN A 1 125 ? 3.141 21.227 6.245 1.00 57.56 125 ASN A O 1
ATOM 1016 N N . ALA A 1 126 ? 0.939 21.697 6.514 1.00 52.34 126 ALA A N 1
ATOM 1017 C CA . ALA A 1 126 ? 0.979 23.109 6.112 1.00 52.34 126 ALA A CA 1
ATOM 1018 C C . ALA A 1 126 ? 2.075 23.922 6.828 1.00 52.34 126 ALA A C 1
ATOM 1020 O O . ALA A 1 126 ? 2.582 24.891 6.274 1.00 52.34 126 ALA A O 1
ATOM 1021 N N . TRP A 1 127 ? 2.476 23.497 8.030 1.00 56.28 127 TRP A N 1
ATOM 1022 C CA . TRP A 1 127 ? 3.443 24.206 8.870 1.00 56.28 127 TRP A CA 1
ATOM 1023 C C . TRP A 1 127 ? 4.781 23.480 9.039 1.00 56.28 127 TRP A C 1
ATOM 1025 O O . TRP A 1 127 ? 5.758 24.072 9.491 1.00 56.28 127 TRP A O 1
ATOM 1035 N N . THR A 1 128 ? 4.860 22.180 8.732 1.00 58.62 128 THR A N 1
ATOM 1036 C CA . THR A 1 128 ? 6.104 21.404 8.891 1.00 58.62 128 THR A CA 1
ATOM 1037 C C . THR A 1 128 ? 6.147 20.228 7.922 1.00 58.62 128 THR A C 1
ATOM 1039 O O . THR A 1 128 ? 5.761 19.102 8.239 1.00 58.62 128 THR A O 1
ATOM 1042 N N . THR A 1 129 ? 6.669 20.477 6.727 1.00 58.78 129 THR A N 1
ATOM 1043 C CA . THR A 1 129 ? 6.733 19.507 5.622 1.00 58.78 129 THR A CA 1
ATOM 1044 C C . THR A 1 129 ? 7.622 18.289 5.897 1.00 58.78 129 THR A C 1
ATOM 1046 O O . THR A 1 129 ? 7.543 17.313 5.164 1.00 58.78 129 THR A O 1
ATOM 1049 N N . THR A 1 130 ? 8.433 18.299 6.962 1.00 61.53 130 THR A N 1
ATOM 1050 C CA . THR A 1 130 ? 9.406 17.238 7.292 1.00 61.53 130 THR A CA 1
ATOM 1051 C C . THR A 1 130 ? 8.919 16.213 8.320 1.00 61.53 130 THR A C 1
ATOM 1053 O O . THR A 1 130 ? 9.635 15.253 8.613 1.00 61.53 130 THR A O 1
ATOM 1056 N N . ARG A 1 131 ? 7.724 16.399 8.899 1.00 64.94 131 ARG A N 1
ATOM 1057 C CA . ARG A 1 131 ? 7.218 15.582 10.023 1.00 64.94 131 ARG A CA 1
ATOM 1058 C C . ARG A 1 131 ? 5.870 14.905 9.756 1.00 64.94 131 ARG A C 1
ATOM 1060 O O . ARG A 1 131 ? 5.210 14.482 10.703 1.00 64.94 131 ARG A O 1
ATOM 1067 N N . SER A 1 132 ? 5.457 14.807 8.495 1.00 75.38 132 SER A N 1
ATOM 1068 C CA . SER A 1 132 ? 4.183 14.186 8.125 1.00 75.38 132 SER A CA 1
ATOM 1069 C C . SER A 1 132 ? 4.201 12.660 8.283 1.00 75.38 132 SER A C 1
ATOM 1071 O O . SER A 1 132 ? 5.258 12.020 8.256 1.00 75.38 132 SER A O 1
ATOM 1073 N N . ASP A 1 133 ? 3.021 12.063 8.458 1.00 81.12 133 ASP A N 1
ATOM 1074 C CA . ASP A 1 133 ? 2.889 10.612 8.624 1.00 81.12 133 ASP A CA 1
ATOM 1075 C C . ASP A 1 133 ? 3.282 9.842 7.360 1.00 81.12 133 ASP A C 1
ATOM 1077 O O . ASP A 1 133 ? 3.848 8.753 7.473 1.00 81.12 133 ASP A O 1
ATOM 1081 N N . TRP A 1 134 ? 3.099 10.439 6.177 1.00 87.00 134 TRP A N 1
ATOM 1082 C CA . TRP A 1 134 ? 3.611 9.896 4.919 1.00 87.00 134 TRP A CA 1
ATOM 1083 C C . TRP A 1 134 ? 5.121 9.651 4.979 1.00 87.00 134 TRP A C 1
ATOM 1085 O O . TRP A 1 134 ? 5.597 8.569 4.649 1.00 87.00 134 TRP A O 1
ATOM 1095 N N . LEU A 1 135 ? 5.895 10.627 5.470 1.00 86.38 135 LEU A N 1
ATOM 1096 C CA . LEU A 1 135 ? 7.351 10.495 5.568 1.00 86.38 135 LEU A CA 1
ATOM 1097 C C . LEU A 1 135 ? 7.777 9.415 6.565 1.00 86.38 135 LEU A C 1
ATOM 1099 O O . LEU A 1 135 ? 8.802 8.768 6.352 1.00 86.38 135 LEU A O 1
ATOM 1103 N N . LYS A 1 136 ? 7.008 9.199 7.638 1.00 86.69 136 LYS A N 1
ATOM 1104 C CA . LYS A 1 136 ? 7.260 8.096 8.577 1.00 86.69 136 LYS A CA 1
ATOM 1105 C C . LYS A 1 136 ? 7.027 6.749 7.895 1.00 86.69 136 LYS A C 1
ATOM 1107 O O . LYS A 1 136 ? 7.922 5.913 7.905 1.00 86.69 136 LYS A O 1
ATOM 1112 N N . MET A 1 137 ? 5.889 6.580 7.221 1.00 90.44 137 MET A N 1
ATOM 1113 C CA . MET A 1 137 ? 5.561 5.351 6.486 1.00 90.44 137 MET A CA 1
ATOM 1114 C C . MET A 1 137 ? 6.552 5.070 5.351 1.00 90.44 137 MET A C 1
ATOM 1116 O O . MET A 1 137 ? 6.946 3.928 5.133 1.00 90.44 137 MET A O 1
ATOM 1120 N N . LYS A 1 138 ? 7.036 6.116 4.677 1.00 91.12 138 LYS A N 1
ATOM 1121 C CA . LYS A 1 138 ? 8.074 5.997 3.650 1.00 91.12 138 LYS A CA 1
ATOM 1122 C C . LYS A 1 138 ? 9.386 5.478 4.227 1.00 91.12 138 LYS A C 1
ATOM 1124 O O . LYS A 1 138 ? 10.027 4.632 3.613 1.00 91.12 138 LYS A O 1
ATOM 1129 N N . LYS A 1 139 ? 9.786 5.965 5.406 1.00 91.19 139 LYS A N 1
ATOM 1130 C CA . LYS A 1 139 ? 10.969 5.459 6.120 1.00 91.19 139 LYS A CA 1
ATOM 1131 C C . LYS A 1 139 ? 10.789 4.004 6.549 1.00 91.19 139 LYS A C 1
ATOM 1133 O O . LYS A 1 139 ? 11.719 3.232 6.365 1.00 91.19 139 LYS A O 1
ATOM 1138 N N . GLU A 1 140 ? 9.608 3.632 7.054 1.00 93.31 140 GLU A N 1
ATOM 1139 C CA . GLU A 1 140 ? 9.274 2.243 7.410 1.00 93.31 140 GLU A CA 1
ATOM 1140 C C . GLU A 1 140 ? 9.479 1.301 6.207 1.00 93.31 140 GLU A C 1
ATOM 1142 O O . GLU A 1 140 ? 10.142 0.276 6.337 1.00 93.31 140 GLU A O 1
ATOM 1147 N N . TRP A 1 141 ? 8.970 1.660 5.022 1.00 95.62 141 TRP A N 1
ATOM 1148 C CA . TRP A 1 141 ? 9.160 0.858 3.807 1.00 95.62 141 TRP A CA 1
ATOM 1149 C C . TRP A 1 141 ? 10.598 0.830 3.310 1.00 95.62 141 TRP A C 1
ATOM 1151 O O . TRP A 1 141 ? 11.114 -0.237 2.987 1.00 95.62 141 TRP A O 1
ATOM 1161 N N . ASN A 1 142 ? 11.250 1.990 3.262 1.00 94.06 142 ASN A N 1
ATOM 1162 C CA . ASN A 1 142 ? 12.634 2.079 2.815 1.00 94.06 142 ASN A CA 1
ATOM 1163 C C . ASN A 1 142 ? 13.562 1.231 3.686 1.00 94.06 142 ASN A C 1
ATOM 1165 O O . ASN A 1 142 ? 14.392 0.527 3.131 1.00 94.06 142 ASN A O 1
ATOM 1169 N N . ALA A 1 143 ? 13.368 1.228 5.007 1.00 95.50 143 ALA A N 1
ATOM 1170 C CA . ALA A 1 143 ? 14.153 0.398 5.915 1.00 95.50 143 ALA A CA 1
ATOM 1171 C C . ALA A 1 143 ? 13.986 -1.104 5.624 1.00 95.50 143 ALA A C 1
ATOM 1173 O O . ALA A 1 143 ? 14.955 -1.852 5.698 1.00 95.50 143 ALA A O 1
ATOM 1174 N N . LYS A 1 144 ? 12.779 -1.556 5.246 1.00 96.31 144 LYS A N 1
ATOM 1175 C CA . LYS A 1 144 ? 12.545 -2.956 4.847 1.00 96.31 144 LYS A CA 1
ATOM 1176 C C . LYS A 1 144 ? 13.250 -3.309 3.536 1.00 96.31 144 LYS A C 1
ATOM 1178 O O . LYS A 1 144 ? 13.863 -4.366 3.450 1.00 96.31 144 LYS A O 1
ATOM 1183 N N . ILE A 1 145 ? 13.174 -2.426 2.537 1.00 95.62 145 ILE A N 1
ATOM 1184 C CA . ILE A 1 145 ? 13.857 -2.607 1.245 1.00 95.62 145 ILE A CA 1
ATOM 1185 C C . ILE A 1 145 ? 15.378 -2.613 1.442 1.00 95.62 145 ILE A C 1
ATOM 1187 O O . ILE A 1 145 ? 16.070 -3.442 0.860 1.00 95.62 145 ILE A O 1
ATOM 1191 N N . GLU A 1 146 ? 15.896 -1.708 2.274 1.00 94.38 146 GLU A N 1
ATOM 1192 C CA . GLU A 1 146 ? 17.318 -1.632 2.617 1.00 94.38 146 GLU A CA 1
ATOM 1193 C C . GLU A 1 146 ? 17.795 -2.903 3.308 1.00 94.38 146 GLU A C 1
ATOM 1195 O O . GLU A 1 146 ? 18.739 -3.518 2.825 1.00 94.38 146 GLU A O 1
ATOM 1200 N N . ALA A 1 147 ? 17.090 -3.360 4.344 1.00 96.06 147 ALA A N 1
ATOM 1201 C CA . ALA A 1 147 ? 17.434 -4.594 5.044 1.00 96.06 147 ALA A CA 1
ATOM 1202 C C . ALA A 1 147 ? 17.431 -5.821 4.113 1.00 96.06 147 ALA A C 1
ATOM 1204 O O . ALA A 1 147 ? 18.317 -6.670 4.203 1.00 96.06 147 ALA A O 1
ATOM 1205 N N . ALA A 1 148 ? 16.461 -5.912 3.196 1.00 96.06 148 ALA A N 1
ATOM 1206 C CA . ALA A 1 148 ? 16.410 -6.989 2.209 1.00 96.06 148 ALA A CA 1
ATOM 1207 C C . ALA A 1 148 ? 17.575 -6.910 1.208 1.00 96.06 148 ALA A C 1
ATOM 1209 O O . ALA A 1 148 ? 18.217 -7.916 0.921 1.00 96.06 148 ALA A O 1
ATOM 1210 N N . GLY A 1 149 ? 17.899 -5.713 0.717 1.00 93.94 149 GLY A N 1
ATOM 1211 C CA . GLY A 1 149 ? 19.050 -5.511 -0.160 1.00 93.94 149 GLY A CA 1
ATOM 1212 C C . GLY A 1 149 ? 20.387 -5.818 0.510 1.00 93.94 149 GLY A C 1
ATOM 1213 O O . GLY A 1 149 ? 21.214 -6.508 -0.080 1.00 93.94 149 GLY A O 1
ATOM 1214 N N . GLU A 1 150 ? 20.580 -5.370 1.752 1.00 94.38 150 GLU A N 1
ATOM 1215 C CA . GLU A 1 150 ? 21.774 -5.654 2.560 1.00 94.38 150 GLU A CA 1
ATOM 1216 C C . GLU A 1 150 ? 21.962 -7.156 2.776 1.00 94.38 150 GLU A C 1
ATOM 1218 O O . GLU A 1 150 ? 23.063 -7.668 2.569 1.00 94.38 150 GLU A O 1
ATOM 1223 N N . LYS A 1 151 ? 20.883 -7.883 3.100 1.00 96.38 151 LYS A N 1
ATOM 1224 C CA . LYS A 1 151 ? 20.901 -9.347 3.248 1.00 96.38 151 LYS A CA 1
ATOM 1225 C C . LYS A 1 151 ? 21.456 -10.053 2.005 1.00 96.38 151 LYS A C 1
ATOM 1227 O O . LYS A 1 151 ? 22.111 -11.086 2.132 1.00 96.38 151 LYS A O 1
ATOM 1232 N N . TYR A 1 152 ? 21.222 -9.486 0.824 1.00 94.62 152 TYR A N 1
ATOM 1233 C CA . TYR A 1 152 ? 21.598 -10.068 -0.463 1.00 94.62 152 TYR A CA 1
ATOM 1234 C C . TYR A 1 152 ? 22.727 -9.336 -1.179 1.00 94.62 152 TYR A C 1
ATOM 1236 O O . TYR A 1 152 ? 22.963 -9.579 -2.361 1.00 94.62 152 TYR A O 1
ATOM 1244 N N . ASN A 1 153 ? 23.466 -8.492 -0.455 1.00 92.94 153 ASN A N 1
ATOM 1245 C CA . ASN A 1 153 ? 24.613 -7.744 -0.968 1.00 92.94 153 ASN A CA 1
ATOM 1246 C C . ASN A 1 153 ? 24.282 -6.889 -2.205 1.00 92.94 153 ASN A C 1
ATOM 1248 O O . ASN A 1 153 ? 25.126 -6.699 -3.081 1.00 92.94 153 ASN A O 1
ATOM 1252 N N . ILE A 1 154 ? 23.057 -6.363 -2.280 1.00 90.31 154 ILE A N 1
ATOM 1253 C CA . ILE A 1 154 ? 22.642 -5.453 -3.345 1.00 90.31 154 ILE A CA 1
ATOM 1254 C C . ILE A 1 154 ? 22.977 -4.020 -2.917 1.00 90.31 154 ILE A C 1
ATOM 1256 O O . ILE A 1 154 ? 22.381 -3.518 -1.959 1.00 90.31 154 ILE A O 1
ATOM 1260 N N . PRO A 1 155 ? 23.917 -3.335 -3.595 1.00 83.12 155 PRO A N 1
ATOM 1261 C CA . PRO A 1 155 ? 24.251 -1.958 -3.266 1.00 83.12 155 PRO A CA 1
ATOM 1262 C C . PRO A 1 155 ? 23.070 -1.029 -3.570 1.00 83.12 155 PRO A C 1
ATOM 1264 O O . PRO A 1 155 ? 22.338 -1.224 -4.539 1.00 83.12 155 PRO A O 1
ATOM 1267 N N . ASN A 1 156 ? 22.899 -0.001 -2.733 1.00 81.06 156 ASN A N 1
ATOM 1268 C CA . ASN A 1 156 ? 21.878 1.039 -2.888 1.00 81.06 156 ASN A CA 1
ATOM 1269 C C . ASN A 1 156 ? 20.473 0.496 -3.224 1.00 81.06 156 ASN A C 1
ATOM 1271 O O . ASN A 1 156 ? 19.848 0.986 -4.157 1.00 81.06 156 ASN A O 1
ATOM 1275 N N . PRO A 1 157 ? 19.901 -0.457 -2.470 1.00 84.31 157 PRO A N 1
ATOM 1276 C CA . PRO A 1 157 ? 18.737 -1.248 -2.902 1.00 84.31 157 PRO A CA 1
ATOM 1277 C C . PRO A 1 157 ? 17.454 -0.444 -3.171 1.00 84.31 157 PRO A C 1
ATOM 1279 O O . PRO A 1 157 ? 16.591 -0.876 -3.928 1.00 84.31 157 PRO A O 1
ATOM 1282 N N . LYS A 1 158 ? 17.332 0.771 -2.619 1.00 79.81 158 LYS A N 1
ATOM 1283 C CA . LYS A 1 158 ? 16.248 1.709 -2.974 1.00 79.81 158 LYS A CA 1
ATOM 1284 C C . LYS A 1 158 ? 16.346 2.214 -4.418 1.00 79.81 158 LYS A C 1
ATOM 1286 O O . LYS A 1 158 ? 15.336 2.565 -5.019 1.00 79.81 158 LYS A O 1
ATOM 1291 N N . PHE A 1 159 ? 17.558 2.300 -4.944 1.00 72.06 159 PHE A N 1
ATOM 1292 C CA . PHE A 1 159 ? 17.879 2.776 -6.285 1.00 72.06 159 PHE A CA 1
ATOM 1293 C C . PHE A 1 159 ? 18.260 1.605 -7.204 1.00 72.06 159 PHE A C 1
ATOM 1295 O O . PHE A 1 159 ? 18.006 1.678 -8.401 1.00 72.06 159 PHE A O 1
ATOM 1302 N N . ALA A 1 160 ? 18.773 0.500 -6.653 1.00 66.56 160 ALA A N 1
ATOM 1303 C CA . ALA A 1 160 ? 19.261 -0.666 -7.384 1.00 66.56 160 ALA A CA 1
ATOM 1304 C C . ALA A 1 160 ? 20.212 -0.232 -8.519 1.00 66.56 160 ALA A C 1
ATOM 1306 O O . ALA A 1 160 ? 21.108 0.576 -8.289 1.00 66.56 160 ALA A O 1
ATOM 1307 N N . SER A 1 161 ? 20.006 -0.688 -9.761 1.00 56.25 161 SER A N 1
ATOM 1308 C CA . SER A 1 161 ? 20.841 -0.285 -10.904 1.00 56.25 161 SER A CA 1
ATOM 1309 C C . SER A 1 161 ? 20.645 1.174 -11.357 1.00 56.25 161 SER A C 1
ATOM 1311 O O . SER A 1 161 ? 21.273 1.617 -12.321 1.00 56.25 161 SER A O 1
ATOM 1313 N N . ARG A 1 162 ? 19.800 1.962 -10.674 1.00 55.66 162 ARG A N 1
ATOM 1314 C CA . ARG A 1 162 ? 19.510 3.364 -11.020 1.00 55.66 162 ARG A CA 1
ATOM 1315 C C . ARG A 1 162 ? 20.547 4.365 -10.518 1.00 55.66 162 ARG A C 1
ATOM 1317 O O . ARG A 1 162 ? 20.345 5.556 -10.723 1.00 55.66 162 ARG A O 1
ATOM 1324 N N . ASP A 1 163 ? 21.680 3.922 -9.973 1.00 49.03 163 ASP A N 1
ATOM 1325 C CA . ASP A 1 163 ? 22.818 4.815 -9.699 1.00 49.03 163 ASP A CA 1
ATOM 1326 C C . ASP A 1 163 ? 23.313 5.547 -10.970 1.00 49.03 163 ASP A C 1
ATOM 1328 O O . ASP A 1 163 ? 23.901 6.626 -10.867 1.00 49.03 163 ASP A O 1
ATOM 1332 N N . GLY A 1 164 ? 23.007 5.013 -12.165 1.00 40.41 164 GLY A N 1
ATOM 1333 C CA . GLY A 1 164 ? 23.230 5.652 -13.470 1.00 40.41 164 GLY A CA 1
ATOM 1334 C C . GLY A 1 164 ? 22.012 6.345 -14.110 1.00 40.41 164 GLY A C 1
ATOM 1335 O O . GLY A 1 164 ? 22.165 6.934 -15.182 1.00 40.41 164 GLY A O 1
ATOM 1336 N N . CYS A 1 165 ? 20.816 6.299 -13.504 1.00 41.47 165 CYS A N 1
ATOM 1337 C CA . CYS A 1 165 ? 19.627 6.984 -14.027 1.00 41.47 165 CYS A CA 1
ATOM 1338 C C . CYS A 1 165 ? 19.560 8.413 -13.469 1.00 41.47 165 CYS A C 1
ATOM 1340 O O . CYS A 1 165 ? 19.727 8.626 -12.275 1.00 41.47 165 CYS A O 1
ATOM 1342 N N . TRP A 1 166 ? 19.381 9.384 -14.374 1.00 41.06 166 TRP A N 1
ATOM 1343 C CA . TRP A 1 166 ? 19.345 10.839 -14.151 1.00 41.06 166 TRP A CA 1
ATOM 1344 C C . TRP A 1 166 ? 19.785 11.324 -12.756 1.00 41.06 166 TRP A C 1
ATOM 1346 O O . TRP A 1 166 ? 18.976 11.538 -11.856 1.00 41.06 166 TRP A O 1
ATOM 1356 N N . GLN A 1 167 ? 21.079 11.622 -12.625 1.00 45.38 167 GLN A N 1
ATOM 1357 C CA . GLN A 1 167 ? 21.588 12.506 -11.581 1.00 45.38 167 GLN A CA 1
ATOM 1358 C C . GLN A 1 167 ? 21.515 13.950 -12.071 1.00 45.38 167 GLN A C 1
ATOM 1360 O O . GLN A 1 167 ? 22.510 14.553 -12.468 1.00 45.38 167 GLN A O 1
ATOM 1365 N N . GLY A 1 168 ? 20.304 14.499 -12.147 1.00 40.66 168 GLY A N 1
ATOM 1366 C CA . GLY A 1 168 ? 20.088 15.817 -12.730 1.00 40.66 168 GLY A CA 1
ATOM 1367 C C . GLY A 1 168 ? 20.975 16.902 -12.128 1.00 40.66 168 GLY A C 1
ATOM 1368 O O . GLY A 1 168 ? 20.933 17.156 -10.929 1.00 40.66 168 GLY A O 1
ATOM 1369 N N . SER A 1 169 ? 21.698 17.655 -12.954 1.00 38.94 169 SER A N 1
ATOM 1370 C CA . SER A 1 169 ? 22.294 18.931 -12.535 1.00 38.94 169 SER A CA 1
ATOM 1371 C C . SER A 1 169 ? 21.231 20.000 -12.221 1.00 38.94 169 SER A C 1
ATOM 1373 O O . SER A 1 169 ? 21.550 21.005 -11.587 1.00 38.94 169 SER A O 1
ATOM 1375 N N . ASN A 1 170 ? 19.963 19.758 -12.595 1.00 41.44 170 ASN A N 1
ATOM 1376 C CA . ASN A 1 170 ? 18.865 20.734 -12.608 1.00 41.44 170 ASN A CA 1
ATOM 1377 C C . ASN A 1 170 ? 17.621 20.309 -11.792 1.00 41.44 170 ASN A C 1
ATOM 1379 O O . ASN A 1 170 ? 16.549 20.878 -11.982 1.00 41.44 170 ASN A O 1
ATOM 1383 N N . GLY A 1 171 ? 17.721 19.311 -10.905 1.00 42.50 171 GLY A N 1
ATOM 1384 C CA . GLY A 1 171 ? 16.593 18.933 -10.043 1.00 42.50 171 GLY A CA 1
ATOM 1385 C C . GLY A 1 171 ? 16.150 20.078 -9.130 1.00 42.50 171 GLY A C 1
ATOM 1386 O O . GLY A 1 171 ? 16.979 20.849 -8.652 1.00 42.50 171 GLY A O 1
ATOM 1387 N N . TYR A 1 172 ? 14.845 20.187 -8.853 1.00 41.44 172 TYR A N 1
ATOM 1388 C CA . TYR A 1 172 ? 14.298 21.182 -7.911 1.00 41.44 172 TYR A CA 1
ATOM 1389 C C . TYR A 1 172 ? 14.941 21.059 -6.513 1.00 41.44 172 TYR A C 1
ATOM 1391 O O . TYR A 1 172 ? 15.094 22.047 -5.801 1.00 41.44 172 TYR A O 1
ATOM 1399 N N . SER A 1 173 ? 15.406 19.858 -6.156 1.00 40.56 173 SER A N 1
ATOM 1400 C CA . SER A 1 173 ? 16.283 19.571 -5.013 1.00 40.56 173 SER A CA 1
ATOM 1401 C C . SER A 1 173 ? 17.562 20.416 -5.013 1.00 40.56 173 SER A C 1
ATOM 1403 O O . SER A 1 173 ? 17.911 20.972 -3.978 1.00 40.56 173 SER A O 1
ATOM 1405 N N . ASN A 1 174 ? 18.232 20.578 -6.158 1.00 44.88 174 ASN A N 1
ATOM 1406 C CA . ASN A 1 174 ? 19.424 21.415 -6.283 1.00 44.88 174 ASN A CA 1
ATOM 1407 C C . ASN A 1 174 ? 19.072 22.887 -6.068 1.00 44.88 174 ASN A C 1
ATOM 1409 O O . ASN A 1 174 ? 19.843 23.593 -5.439 1.00 44.88 174 ASN A O 1
ATOM 1413 N N . VAL A 1 175 ? 17.914 23.358 -6.537 1.00 49.19 175 VAL A N 1
ATOM 1414 C CA . VAL A 1 175 ? 17.473 24.749 -6.320 1.00 49.19 175 VAL A CA 1
ATOM 1415 C C . VAL A 1 175 ? 17.205 25.018 -4.837 1.00 49.19 175 VAL A C 1
ATOM 1417 O O . VAL A 1 175 ? 17.609 26.057 -4.324 1.00 49.19 175 VAL A O 1
ATOM 1420 N N . VAL A 1 176 ? 16.570 24.070 -4.143 1.00 44.78 176 VAL A N 1
ATOM 1421 C CA . VAL A 1 176 ? 16.186 24.200 -2.726 1.00 44.78 176 VAL A CA 1
ATOM 1422 C C . VAL A 1 176 ? 17.370 23.991 -1.771 1.00 44.78 176 VAL A C 1
ATOM 1424 O O . VAL A 1 176 ? 17.414 24.617 -0.717 1.00 44.78 176 VAL A O 1
ATOM 1427 N N . LEU A 1 177 ? 18.336 23.137 -2.125 1.00 46.97 177 LEU A N 1
ATOM 1428 C CA . LEU A 1 177 ? 19.505 22.801 -1.294 1.00 46.97 177 LEU A CA 1
ATOM 1429 C C . LEU A 1 177 ? 20.768 23.595 -1.657 1.00 46.97 177 LEU A C 1
ATOM 1431 O O . LEU A 1 177 ? 21.817 23.401 -1.043 1.00 46.97 177 LEU A O 1
ATOM 1435 N N . THR A 1 178 ? 20.695 24.466 -2.665 1.00 52.69 178 THR A N 1
ATOM 1436 C CA . THR A 1 178 ? 21.797 25.365 -3.005 1.00 52.69 178 THR A CA 1
ATOM 1437 C C . THR A 1 178 ? 21.935 26.418 -1.914 1.00 52.69 178 THR A C 1
ATOM 1439 O O . THR A 1 178 ? 21.117 27.331 -1.802 1.00 52.69 178 THR A O 1
ATOM 1442 N N . GLU A 1 179 ? 23.014 26.330 -1.146 1.00 51.00 179 GLU A N 1
ATOM 1443 C CA . GLU A 1 179 ? 23.402 27.387 -0.226 1.00 51.00 179 GLU A CA 1
ATOM 1444 C C . GLU A 1 179 ? 24.156 28.465 -1.017 1.00 51.00 179 GLU A C 1
ATOM 1446 O O . GLU A 1 179 ? 25.104 28.181 -1.754 1.00 51.00 179 GLU A O 1
ATOM 1451 N N . ARG A 1 180 ? 23.705 29.718 -0.925 1.00 66.38 180 ARG A N 1
ATOM 1452 C CA . ARG A 1 180 ? 24.364 30.861 -1.571 1.00 66.38 180 ARG A CA 1
ATOM 1453 C C . ARG A 1 180 ? 25.068 31.677 -0.503 1.00 66.38 180 ARG A C 1
ATOM 1455 O O . ARG A 1 180 ? 24.409 32.315 0.310 1.00 66.38 180 ARG A O 1
ATOM 1462 N N . ILE A 1 181 ? 26.395 31.667 -0.530 1.00 68.56 181 ILE A N 1
ATOM 1463 C CA . ILE A 1 181 ? 27.234 32.419 0.406 1.00 68.56 181 ILE A CA 1
ATOM 1464 C C . ILE A 1 181 ? 27.894 33.557 -0.369 1.00 68.56 181 ILE A C 1
ATOM 1466 O O . ILE A 1 181 ? 28.361 33.362 -1.492 1.00 68.56 181 ILE A O 1
ATOM 1470 N N . ILE A 1 182 ? 27.921 34.759 0.203 1.00 67.56 182 ILE A N 1
ATOM 1471 C CA . ILE A 1 182 ? 28.642 35.892 -0.383 1.00 67.56 182 ILE A CA 1
ATOM 1472 C C . ILE A 1 182 ? 30.058 35.891 0.186 1.00 67.56 182 ILE A C 1
ATOM 1474 O O . ILE A 1 182 ? 30.255 36.145 1.370 1.00 67.56 182 ILE A O 1
ATOM 1478 N N . GLU A 1 183 ? 31.042 35.634 -0.671 1.00 63.03 183 GLU A N 1
ATOM 1479 C CA . GLU A 1 183 ? 32.465 35.745 -0.347 1.00 63.03 183 GLU A CA 1
ATOM 1480 C C . GLU A 1 183 ? 33.077 36.837 -1.228 1.00 63.03 183 GLU A C 1
ATOM 1482 O O . GLU A 1 183 ? 32.967 36.791 -2.455 1.00 63.03 183 GLU A O 1
ATOM 1487 N N . ASN A 1 184 ? 33.716 37.837 -0.611 1.00 70.44 184 ASN A N 1
ATOM 1488 C CA . ASN A 1 184 ? 34.395 38.942 -1.305 1.00 70.44 184 ASN A CA 1
ATOM 1489 C C . ASN A 1 184 ? 33.522 39.652 -2.362 1.00 70.44 184 ASN A C 1
ATOM 1491 O O . ASN A 1 184 ? 33.970 39.931 -3.474 1.00 70.44 184 ASN A O 1
ATOM 1495 N N . GLY A 1 185 ? 32.250 39.903 -2.037 1.00 68.81 185 GLY A N 1
ATOM 1496 C CA . GLY A 1 185 ? 31.309 40.588 -2.932 1.00 68.81 185 GLY A CA 1
ATOM 1497 C C . GLY A 1 185 ? 30.821 39.754 -4.123 1.00 68.81 185 GLY A C 1
ATOM 1498 O O . GLY A 1 185 ? 30.117 40.282 -4.982 1.00 68.81 185 GLY A O 1
ATOM 1499 N N . LYS A 1 186 ? 31.156 38.457 -4.190 1.00 57.44 186 LYS A N 1
ATOM 1500 C CA . LYS A 1 186 ? 30.668 37.526 -5.215 1.00 57.44 186 LYS A CA 1
ATOM 1501 C C . LYS A 1 186 ? 29.795 36.445 -4.584 1.00 57.44 186 LYS A C 1
ATOM 1503 O O . LYS A 1 186 ? 30.135 35.872 -3.552 1.00 57.44 186 LYS A O 1
ATOM 1508 N N . VAL A 1 187 ? 28.668 36.146 -5.229 1.00 67.44 187 VAL A N 1
ATOM 1509 C CA . VAL A 1 187 ? 27.787 35.041 -4.829 1.00 67.44 187 VAL A CA 1
ATOM 1510 C C . VAL A 1 187 ? 28.467 33.722 -5.199 1.00 67.44 187 VAL A C 1
ATOM 1512 O O . VAL A 1 187 ? 28.555 33.370 -6.376 1.00 67.44 187 VAL A O 1
ATOM 1515 N N . LYS A 1 188 ? 28.945 32.981 -4.200 1.00 62.03 188 LYS A N 1
ATOM 1516 C CA . LYS A 1 188 ? 29.394 31.597 -4.350 1.00 62.03 188 LYS A CA 1
ATOM 1517 C C . LYS A 1 188 ? 28.218 30.658 -4.108 1.00 62.03 188 LYS A C 1
ATOM 1519 O O . LYS A 1 188 ? 27.490 30.763 -3.126 1.00 62.03 188 LYS A O 1
ATOM 1524 N N . THR A 1 189 ? 28.042 29.729 -5.038 1.00 61.03 189 THR A N 1
ATOM 1525 C CA . THR A 1 189 ? 27.021 28.682 -4.972 1.00 61.03 189 THR A CA 1
ATOM 1526 C C . THR A 1 189 ? 27.660 27.449 -4.348 1.00 61.03 189 THR A C 1
ATOM 1528 O O . THR A 1 189 ? 28.490 26.807 -4.992 1.00 61.03 189 THR A O 1
ATOM 1531 N N . ASN A 1 190 ? 27.306 27.124 -3.109 1.00 55.75 190 ASN A N 1
ATOM 1532 C CA . ASN A 1 190 ? 27.748 25.906 -2.450 1.00 55.75 190 ASN A CA 1
ATOM 1533 C C . ASN A 1 190 ? 26.719 24.805 -2.739 1.00 55.75 190 ASN A C 1
ATOM 1535 O O . ASN A 1 190 ? 25.595 24.816 -2.230 1.00 55.75 190 ASN A O 1
ATOM 1539 N N . LYS A 1 191 ? 27.076 23.875 -3.630 1.00 53.06 191 LYS A N 1
ATOM 1540 C CA . LYS A 1 191 ? 26.244 22.705 -3.928 1.00 53.06 191 LYS A CA 1
ATOM 1541 C C . LYS A 1 191 ? 26.423 21.704 -2.785 1.00 53.06 191 LYS A C 1
ATOM 1543 O O . LYS A 1 191 ? 27.318 20.865 -2.836 1.00 53.06 191 LYS A O 1
ATOM 1548 N N . GLY A 1 192 ? 25.616 21.832 -1.731 1.00 44.84 192 GLY A N 1
ATOM 1549 C CA . GLY A 1 192 ? 25.570 20.850 -0.647 1.00 44.84 192 GLY A CA 1
ATOM 1550 C C . GLY A 1 192 ? 25.272 19.437 -1.167 1.00 44.84 192 GLY A C 1
ATOM 1551 O O . GLY A 1 192 ? 24.737 19.274 -2.266 1.00 44.84 192 GLY A O 1
ATOM 1552 N N . LYS A 1 193 ? 25.635 18.411 -0.378 1.00 43.28 193 LYS A N 1
ATOM 1553 C CA . LYS A 1 193 ? 25.419 16.985 -0.696 1.00 43.28 193 LYS A CA 1
ATOM 1554 C C . LYS A 1 193 ? 24.011 16.764 -1.259 1.00 43.28 193 LYS A C 1
ATOM 1556 O O . LYS A 1 193 ? 23.023 17.042 -0.581 1.00 43.28 193 LYS A O 1
ATOM 1561 N N . SER A 1 194 ? 23.926 16.230 -2.478 1.00 39.31 194 SER A N 1
ATOM 1562 C CA . SER A 1 194 ? 22.654 15.839 -3.078 1.00 39.31 194 SER A CA 1
ATOM 1563 C C . SER A 1 194 ? 21.992 14.782 -2.196 1.00 39.31 194 SER A C 1
ATOM 1565 O O . SER A 1 194 ? 22.530 13.683 -2.043 1.00 39.31 194 SER A O 1
ATOM 1567 N N . PHE A 1 195 ? 20.823 15.073 -1.630 1.00 39.09 195 PHE A N 1
ATOM 1568 C CA . PHE A 1 195 ? 19.973 14.003 -1.120 1.00 39.09 195 PHE A CA 1
ATOM 1569 C C . PHE A 1 195 ? 19.446 13.216 -2.328 1.00 39.09 195 PHE A C 1
ATOM 1571 O O . PHE A 1 195 ? 18.799 13.785 -3.203 1.00 39.09 195 PHE A O 1
ATOM 1578 N N . ASN A 1 196 ? 19.730 11.912 -2.365 1.00 38.38 196 ASN A N 1
ATOM 1579 C CA . ASN A 1 196 ? 19.190 10.928 -3.316 1.00 38.38 196 ASN A CA 1
ATOM 1580 C C . ASN A 1 196 ? 19.695 10.978 -4.765 1.00 38.38 196 ASN A C 1
ATOM 1582 O O . ASN A 1 196 ? 19.044 10.394 -5.624 1.00 38.38 196 ASN A O 1
ATOM 1586 N N . GLY A 1 197 ? 20.798 11.671 -5.067 1.00 40.94 197 GLY A N 1
ATOM 1587 C CA . GLY A 1 197 ? 21.372 11.648 -6.420 1.00 40.94 197 GLY A CA 1
ATOM 1588 C C . GLY A 1 197 ? 20.384 12.020 -7.535 1.00 40.94 197 GLY A C 1
ATOM 1589 O O . GLY A 1 197 ? 20.607 11.644 -8.667 1.00 40.94 197 GLY A O 1
ATOM 1590 N N . ASN A 1 198 ? 19.287 12.725 -7.232 1.00 48.44 198 ASN A N 1
ATOM 1591 C CA . ASN A 1 198 ? 18.237 13.155 -8.164 1.00 48.44 198 ASN A CA 1
ATOM 1592 C C . ASN A 1 198 ? 17.486 12.069 -8.966 1.00 48.44 198 ASN A C 1
ATOM 1594 O O . ASN A 1 198 ? 16.571 12.436 -9.695 1.00 48.44 198 ASN A O 1
ATOM 1598 N N . ALA A 1 199 ? 17.744 10.773 -8.774 1.00 54.03 199 ALA A N 1
ATOM 1599 C CA . ALA A 1 199 ? 17.012 9.706 -9.462 1.00 54.03 199 ALA A CA 1
ATOM 1600 C C . ALA A 1 199 ? 15.521 9.661 -9.052 1.00 54.03 199 ALA A C 1
ATOM 1602 O O . ALA A 1 199 ? 15.188 9.665 -7.860 1.00 54.03 199 ALA A O 1
ATOM 1603 N N . SER A 1 200 ? 14.611 9.588 -10.033 1.00 65.38 200 SER A N 1
ATOM 1604 C CA . SER A 1 200 ? 13.158 9.525 -9.804 1.00 65.38 200 SER A CA 1
ATOM 1605 C C . SER A 1 200 ? 12.718 8.140 -9.315 1.00 65.38 200 SER A C 1
ATOM 1607 O O . SER A 1 200 ? 12.285 7.284 -10.087 1.00 65.38 200 SER A O 1
ATOM 1609 N N . VAL A 1 201 ? 12.856 7.881 -8.015 1.00 77.12 201 VAL A N 1
ATOM 1610 C CA . VAL A 1 201 ? 12.439 6.615 -7.393 1.00 77.12 201 VAL A CA 1
ATOM 1611 C C . VAL A 1 201 ? 10.969 6.662 -6.989 1.00 77.12 201 VAL A C 1
ATOM 1613 O O . VAL A 1 201 ? 10.531 7.596 -6.313 1.00 77.12 201 VAL A O 1
ATOM 1616 N N . LEU A 1 202 ? 10.225 5.619 -7.370 1.00 88.12 202 LEU A N 1
ATOM 1617 C CA . LEU A 1 202 ? 8.815 5.458 -7.033 1.00 88.12 202 LEU A CA 1
ATOM 1618 C C . LEU A 1 202 ? 8.618 5.484 -5.508 1.00 88.12 202 LEU A C 1
ATOM 1620 O O . LEU A 1 202 ? 9.395 4.897 -4.758 1.00 88.12 202 LEU A O 1
ATOM 1624 N N . ASP A 1 203 ? 7.589 6.179 -5.025 1.00 91.00 203 ASP A N 1
ATOM 1625 C CA . ASP A 1 203 ? 7.323 6.260 -3.589 1.00 91.00 203 ASP A CA 1
ATOM 1626 C C . ASP A 1 203 ? 6.640 4.966 -3.093 1.00 91.00 203 ASP A C 1
ATOM 1628 O O . ASP A 1 203 ? 5.550 4.635 -3.570 1.00 91.00 203 ASP A O 1
ATOM 1632 N N . PRO A 1 204 ? 7.227 4.223 -2.135 1.00 94.69 204 PRO A N 1
ATOM 1633 C CA . PRO A 1 204 ? 6.643 2.967 -1.666 1.00 94.69 204 PRO A CA 1
ATOM 1634 C C . PRO A 1 204 ? 5.330 3.161 -0.891 1.00 94.69 204 PRO A C 1
ATOM 1636 O O . PRO A 1 204 ? 4.503 2.253 -0.866 1.00 94.69 204 PRO A O 1
ATOM 1639 N N . VAL A 1 205 ? 5.081 4.338 -0.304 1.00 94.62 205 VAL A N 1
ATOM 1640 C CA . VAL A 1 205 ? 3.781 4.645 0.318 1.00 94.62 205 VAL A CA 1
ATOM 1641 C C . VAL A 1 205 ? 2.729 4.874 -0.760 1.00 94.62 205 VAL A C 1
ATOM 1643 O O . VAL A 1 205 ? 1.605 4.408 -0.612 1.00 94.62 205 VAL A O 1
ATOM 1646 N N . ALA A 1 206 ? 3.088 5.513 -1.879 1.00 93.69 206 ALA A N 1
ATOM 1647 C CA . ALA A 1 206 ? 2.179 5.614 -3.021 1.00 93.69 206 ALA A CA 1
ATOM 1648 C C . ALA A 1 206 ? 1.856 4.228 -3.600 1.00 93.69 206 ALA A C 1
ATOM 1650 O O . ALA A 1 206 ? 0.692 3.956 -3.883 1.00 93.69 206 ALA A O 1
ATOM 1651 N N . CYS A 1 207 ? 2.849 3.334 -3.698 1.00 96.62 207 CYS A N 1
ATOM 1652 C CA . CYS A 1 207 ? 2.627 1.933 -4.079 1.00 96.62 207 CYS A CA 1
ATOM 1653 C C 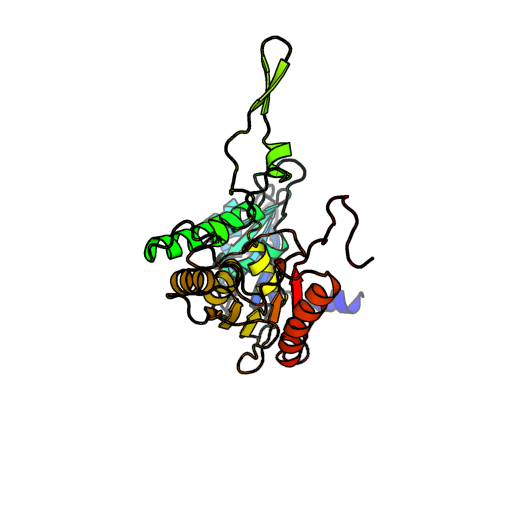. CYS A 1 207 ? 1.634 1.251 -3.132 1.00 96.62 207 CYS A C 1
ATOM 1655 O O . CYS A 1 207 ? 0.691 0.608 -3.580 1.00 96.62 207 CYS A O 1
ATOM 1657 N N . GLU A 1 208 ? 1.821 1.422 -1.821 1.00 96.94 208 GLU A N 1
ATOM 1658 C CA . GLU A 1 208 ? 0.936 0.856 -0.804 1.00 96.94 208 GLU A CA 1
ATOM 1659 C C . GLU A 1 208 ? -0.491 1.410 -0.915 1.00 96.94 208 GLU A C 1
ATOM 1661 O O . GLU A 1 208 ? -1.446 0.639 -0.840 1.00 96.94 208 GLU A O 1
ATOM 1666 N N . VAL A 1 209 ? -0.658 2.717 -1.132 1.00 95.94 209 VAL A N 1
ATOM 1667 C CA . VAL A 1 209 ? -1.976 3.330 -1.356 1.00 95.94 209 VAL A CA 1
ATOM 1668 C C . VAL A 1 209 ? -2.634 2.743 -2.601 1.00 95.94 209 VAL A C 1
ATOM 1670 O O . VAL A 1 209 ? -3.778 2.303 -2.525 1.00 95.94 209 VAL A O 1
ATOM 1673 N N . ILE A 1 210 ? -1.918 2.681 -3.726 1.00 96.62 210 ILE A N 1
ATOM 1674 C CA . ILE A 1 210 ? -2.451 2.134 -4.979 1.00 96.62 210 ILE A CA 1
ATOM 1675 C C . ILE A 1 210 ? -2.886 0.681 -4.775 1.00 96.62 210 ILE A C 1
ATOM 1677 O O . ILE A 1 210 ? -4.029 0.328 -5.058 1.00 96.62 210 ILE A O 1
ATOM 1681 N N . LEU A 1 211 ? -2.010 -0.140 -4.201 1.00 97.38 211 LEU A N 1
ATOM 1682 C CA . LEU A 1 211 ? -2.293 -1.539 -3.916 1.00 97.38 211 LEU A CA 1
ATOM 1683 C C . LEU A 1 211 ? -3.527 -1.700 -3.029 1.00 97.38 211 LEU A C 1
ATOM 1685 O O . LEU A 1 211 ? -4.444 -2.434 -3.365 1.00 97.38 211 LEU A O 1
ATOM 1689 N N . ARG A 1 212 ? -3.571 -1.008 -1.888 1.00 94.50 212 ARG A N 1
ATOM 1690 C CA . ARG A 1 212 ? -4.594 -1.228 -0.856 1.00 94.50 212 ARG A CA 1
ATOM 1691 C C . ARG A 1 212 ? -5.962 -0.655 -1.222 1.00 94.50 212 ARG A C 1
ATOM 1693 O O . ARG A 1 212 ? -6.954 -1.128 -0.678 1.00 94.50 212 ARG A O 1
ATOM 1700 N N . PHE A 1 213 ? -6.018 0.371 -2.071 1.00 94.62 213 PHE A N 1
ATOM 1701 C CA . PHE A 1 213 ? -7.267 1.062 -2.412 1.00 94.62 213 PHE A CA 1
ATOM 1702 C C . PHE A 1 213 ? -7.862 0.596 -3.740 1.00 94.62 213 PHE A C 1
ATOM 1704 O O . PHE A 1 213 ? -9.076 0.694 -3.908 1.00 94.62 213 PHE A O 1
ATOM 1711 N N . PHE A 1 214 ? -7.037 0.097 -4.666 1.00 96.56 214 PHE A N 1
ATOM 1712 C CA . PHE A 1 214 ? -7.488 -0.302 -6.001 1.00 96.56 214 PHE A CA 1
ATOM 1713 C C . PHE A 1 214 ? -7.448 -1.815 -6.243 1.00 96.56 214 PHE A C 1
ATOM 1715 O O . PHE A 1 214 ? -8.083 -2.274 -7.190 1.00 96.56 214 PHE A O 1
ATOM 1722 N N . MET A 1 215 ? -6.772 -2.604 -5.399 1.00 96.75 215 MET A N 1
ATOM 1723 C CA . MET A 1 215 ? -6.913 -4.062 -5.428 1.00 96.75 215 MET A CA 1
ATOM 1724 C C . MET A 1 215 ? -8.309 -4.461 -4.914 1.00 96.75 215 MET A C 1
ATOM 1726 O O . MET A 1 215 ? -8.676 -4.078 -3.797 1.00 96.75 215 MET A O 1
ATOM 1730 N N . PRO A 1 216 ? -9.096 -5.237 -5.683 1.00 94.38 216 PRO A N 1
ATOM 1731 C CA . PRO A 1 216 ? -10.337 -5.825 -5.188 1.00 94.38 216 PRO A CA 1
ATOM 1732 C C . PRO A 1 216 ? -10.095 -6.701 -3.956 1.00 94.38 216 PRO A C 1
ATOM 1734 O O . PRO A 1 216 ? -9.019 -7.265 -3.787 1.00 94.38 216 PRO A O 1
ATOM 1737 N N . THR A 1 217 ? -11.108 -6.874 -3.106 1.00 90.56 217 THR A N 1
ATOM 1738 C CA . THR A 1 217 ? -10.969 -7.674 -1.873 1.00 90.56 217 THR A CA 1
ATOM 1739 C C . THR A 1 217 ? -10.609 -9.136 -2.158 1.00 90.56 217 THR A C 1
ATOM 1741 O O . THR A 1 217 ? -9.901 -9.759 -1.372 1.00 90.56 217 THR A O 1
ATOM 1744 N N . GLU A 1 218 ? -11.080 -9.671 -3.282 1.00 92.12 218 GLU A N 1
ATOM 1745 C CA . GLU A 1 218 ? -10.766 -11.006 -3.796 1.00 92.12 218 GLU A CA 1
ATOM 1746 C C . GLU A 1 218 ? -9.565 -11.044 -4.758 1.00 92.12 218 GLU A C 1
ATOM 1748 O O . GLU A 1 218 ? -9.234 -12.107 -5.278 1.00 92.12 218 GLU A O 1
ATOM 1753 N N . GLY A 1 219 ? -8.942 -9.894 -5.029 1.00 96.00 219 GLY A N 1
ATOM 1754 C CA . GLY A 1 219 ? -7.835 -9.772 -5.969 1.00 96.00 219 GLY A CA 1
ATOM 1755 C C . GLY A 1 219 ? -6.516 -10.293 -5.401 1.00 96.00 219 GLY A C 1
ATOM 1756 O O . GLY A 1 219 ? -6.277 -10.263 -4.190 1.00 96.00 219 GLY A O 1
ATOM 1757 N N . ARG A 1 220 ? -5.642 -10.773 -6.290 1.00 96.50 220 ARG A N 1
ATOM 1758 C CA . ARG A 1 220 ? -4.358 -11.381 -5.910 1.00 96.50 220 ARG A CA 1
ATOM 1759 C C . ARG A 1 220 ? -3.185 -10.934 -6.776 1.00 96.50 220 ARG A C 1
ATOM 1761 O O . ARG A 1 220 ? -2.070 -10.848 -6.264 1.00 96.50 220 ARG A O 1
ATOM 1768 N N . ARG A 1 221 ? -3.416 -10.684 -8.068 1.00 98.31 221 ARG A N 1
ATOM 1769 C CA . ARG A 1 221 ? -2.336 -10.550 -9.057 1.00 98.31 221 ARG A CA 1
ATOM 1770 C C . ARG A 1 221 ? -2.178 -9.115 -9.551 1.00 98.31 221 ARG A C 1
ATOM 1772 O O . ARG A 1 221 ? -3.150 -8.490 -9.973 1.00 98.31 221 ARG A O 1
ATOM 1779 N N . VAL A 1 222 ? -0.942 -8.627 -9.557 1.00 98.62 222 VAL A N 1
ATOM 1780 C CA . VAL A 1 222 ? -0.530 -7.310 -10.049 1.00 98.62 222 VAL A CA 1
ATOM 1781 C C . VAL A 1 222 ? 0.363 -7.479 -11.276 1.00 98.62 222 VAL A C 1
ATOM 1783 O O . VAL A 1 222 ? 1.336 -8.234 -11.224 1.00 98.62 222 VAL A O 1
ATOM 1786 N N . TYR A 1 223 ? 0.067 -6.759 -12.357 1.00 98.62 223 TYR A N 1
ATOM 1787 C CA . TYR A 1 223 ? 0.969 -6.640 -13.503 1.00 98.62 223 TYR A CA 1
ATOM 1788 C C . TYR A 1 223 ? 1.479 -5.212 -13.657 1.00 98.62 223 TYR A C 1
ATOM 1790 O O . TYR A 1 223 ? 0.711 -4.250 -13.595 1.00 98.62 223 TYR A O 1
ATOM 1798 N N . ASN A 1 224 ? 2.783 -5.074 -13.885 1.00 98.00 224 ASN A N 1
ATOM 1799 C CA . ASN A 1 224 ? 3.393 -3.817 -14.280 1.00 98.00 224 ASN A CA 1
ATOM 1800 C C . ASN A 1 224 ? 4.145 -3.971 -15.611 1.00 98.00 224 ASN A C 1
ATOM 1802 O O . ASN A 1 224 ? 5.238 -4.542 -15.619 1.00 98.00 224 ASN A O 1
ATOM 1806 N N . PRO A 1 225 ? 3.622 -3.433 -16.732 1.00 97.00 225 PRO A N 1
ATOM 1807 C CA . PRO A 1 225 ? 4.310 -3.514 -18.013 1.00 97.00 225 PRO A CA 1
ATOM 1808 C C . PRO A 1 225 ? 5.640 -2.752 -18.033 1.00 97.00 225 PRO A C 1
ATOM 1810 O O . PRO A 1 225 ? 6.470 -3.041 -18.881 1.00 97.00 225 PRO A O 1
ATOM 1813 N N . PHE A 1 226 ? 5.898 -1.824 -17.108 1.00 94.69 226 PHE A N 1
ATOM 1814 C CA . PHE A 1 226 ? 7.151 -1.064 -17.030 1.00 94.69 226 PHE A CA 1
ATOM 1815 C C . PHE A 1 226 ? 7.716 -1.149 -15.606 1.00 94.69 226 PHE A C 1
ATOM 1817 O O . PHE A 1 226 ? 7.504 -0.275 -14.760 1.00 94.69 226 PHE A O 1
ATOM 1824 N N . GLY A 1 227 ? 8.387 -2.270 -15.336 1.00 91.81 227 GLY A N 1
ATOM 1825 C CA . GLY A 1 227 ? 8.744 -2.756 -14.007 1.00 91.81 227 GLY A CA 1
ATOM 1826 C C . GLY A 1 227 ? 9.623 -1.833 -13.181 1.00 91.81 227 GLY A C 1
ATOM 1827 O O . GLY A 1 227 ? 9.377 -1.709 -11.981 1.00 91.81 227 GLY A O 1
ATOM 1828 N N . GLY A 1 228 ? 10.612 -1.184 -13.794 1.00 90.19 228 GLY A N 1
ATOM 1829 C CA . GLY A 1 228 ? 11.430 -0.158 -13.165 1.00 90.19 228 GLY A CA 1
ATOM 1830 C C . GLY A 1 228 ? 12.038 -0.594 -11.830 1.00 90.19 228 GLY A C 1
ATOM 1831 O O . GLY A 1 228 ? 12.641 -1.659 -11.700 1.00 90.19 228 GLY A O 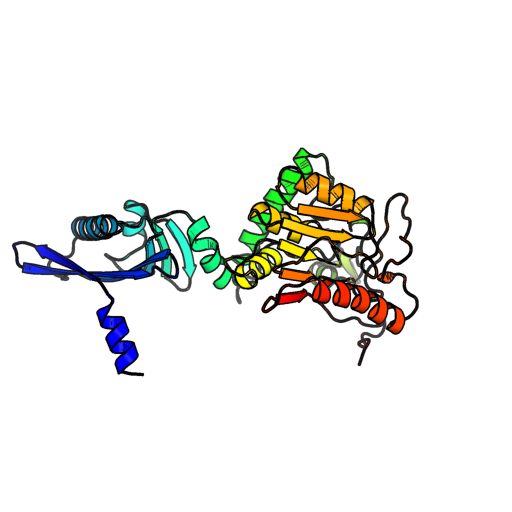1
ATOM 1832 N N . GLY A 1 229 ? 11.911 0.270 -10.822 1.00 90.56 229 GLY A N 1
ATOM 1833 C CA . GLY A 1 229 ? 12.448 0.031 -9.482 1.00 90.56 229 GLY A CA 1
ATOM 1834 C C . GLY A 1 229 ? 11.694 -1.036 -8.679 1.00 90.56 229 GLY A C 1
ATOM 1835 O O . GLY A 1 229 ? 10.566 -1.415 -8.983 1.00 90.56 229 GLY A O 1
ATOM 1836 N N . VAL A 1 230 ? 12.318 -1.481 -7.588 1.00 95.06 230 VAL A N 1
ATOM 1837 C CA . VAL A 1 230 ? 11.829 -2.583 -6.746 1.00 95.06 230 VAL A CA 1
ATOM 1838 C C . VAL A 1 230 ? 10.542 -2.267 -5.966 1.00 95.06 230 VAL A C 1
ATOM 1840 O O . VAL A 1 230 ? 9.857 -3.176 -5.505 1.00 95.06 230 VAL A O 1
ATOM 1843 N N . GLN A 1 231 ? 10.197 -0.987 -5.787 1.00 96.06 231 GLN A N 1
ATOM 1844 C CA . GLN A 1 231 ? 9.263 -0.542 -4.745 1.00 96.06 231 GLN A CA 1
ATOM 1845 C C . GLN A 1 231 ? 7.896 -1.209 -4.829 1.00 96.06 231 GLN A C 1
ATOM 1847 O O . GLN A 1 231 ? 7.407 -1.702 -3.814 1.00 96.06 231 GLN A O 1
ATOM 1852 N N . PHE A 1 232 ? 7.277 -1.243 -6.011 1.00 97.12 232 PHE A N 1
ATOM 1853 C CA . PHE A 1 232 ? 5.924 -1.776 -6.089 1.00 97.12 232 PHE A CA 1
ATOM 1854 C C . PHE A 1 232 ? 5.898 -3.303 -5.976 1.00 97.12 232 PHE A C 1
ATOM 1856 O O . PHE A 1 232 ? 5.056 -3.848 -5.263 1.00 97.12 232 PHE A O 1
ATOM 1863 N N . GLY A 1 233 ? 6.857 -4.009 -6.577 1.00 97.38 233 GLY A N 1
ATOM 1864 C CA . GLY A 1 233 ? 6.946 -5.455 -6.380 1.00 97.38 233 GLY A CA 1
ATOM 1865 C C . GLY A 1 233 ? 7.240 -5.825 -4.927 1.00 97.38 233 GLY A C 1
ATOM 1866 O O . GLY A 1 233 ? 6.570 -6.695 -4.380 1.00 97.38 233 GLY A O 1
ATOM 1867 N N . PHE A 1 234 ? 8.126 -5.088 -4.249 1.00 97.75 234 PHE A N 1
ATOM 1868 C CA . PHE A 1 234 ? 8.421 -5.308 -2.832 1.00 97.75 234 PHE A CA 1
ATOM 1869 C C . PHE A 1 234 ? 7.200 -5.080 -1.938 1.00 97.75 234 PHE A C 1
ATOM 1871 O O . PHE A 1 234 ? 6.902 -5.900 -1.070 1.00 97.75 234 PHE A O 1
ATOM 1878 N N . VAL A 1 235 ? 6.475 -3.976 -2.145 1.00 97.62 235 VAL A N 1
ATOM 1879 C CA . VAL A 1 235 ? 5.250 -3.675 -1.390 1.00 97.62 235 VAL A CA 1
ATOM 1880 C C . VAL A 1 235 ? 4.171 -4.725 -1.671 1.00 97.62 235 VAL A C 1
ATOM 1882 O O . VAL A 1 235 ? 3.537 -5.196 -0.731 1.00 97.62 235 VAL A O 1
ATOM 1885 N N . SER A 1 236 ? 3.997 -5.138 -2.930 1.00 97.88 236 SER A N 1
ATOM 1886 C CA . SER A 1 236 ? 3.024 -6.167 -3.325 1.00 97.88 236 SER A CA 1
ATOM 1887 C C . SER A 1 236 ? 3.328 -7.516 -2.673 1.00 97.88 236 SER A C 1
ATOM 1889 O O . SER A 1 236 ? 2.478 -8.044 -1.955 1.00 97.88 236 SER A O 1
ATOM 1891 N N . GLY A 1 237 ? 4.557 -8.017 -2.825 1.00 97.62 237 GLY A N 1
ATOM 1892 C CA . GLY A 1 237 ? 4.998 -9.276 -2.218 1.00 97.62 237 GLY A CA 1
ATOM 1893 C C . GLY A 1 237 ? 4.969 -9.241 -0.686 1.00 97.62 237 GLY A C 1
ATOM 1894 O O . GLY A 1 237 ? 4.566 -10.210 -0.055 1.00 97.62 237 GLY A O 1
ATOM 1895 N N . SER A 1 238 ? 5.268 -8.094 -0.062 1.00 96.56 238 SER A N 1
ATOM 1896 C CA . SER A 1 238 ? 5.160 -7.924 1.401 1.00 96.56 238 SER A CA 1
ATOM 1897 C C . SER A 1 238 ? 3.729 -8.059 1.933 1.00 96.56 238 SER A C 1
ATOM 1899 O O . SER A 1 238 ? 3.539 -8.363 3.108 1.00 96.56 238 SER A O 1
ATOM 1901 N N . TYR A 1 239 ? 2.723 -7.807 1.094 1.00 95.12 239 TYR A N 1
ATOM 1902 C CA . TYR A 1 239 ? 1.312 -8.053 1.405 1.00 95.12 239 TYR A CA 1
ATOM 1903 C C . TYR A 1 239 ? 0.824 -9.428 0.920 1.00 95.12 239 TYR A C 1
ATOM 1905 O O . TYR A 1 239 ? -0.354 -9.750 1.074 1.00 95.12 239 TYR A O 1
ATOM 1913 N N . GLY A 1 240 ? 1.720 -10.238 0.352 1.00 95.69 240 GLY A N 1
ATOM 1914 C CA . GLY A 1 240 ? 1.428 -11.555 -0.193 1.00 95.69 240 GLY A CA 1
ATOM 1915 C C . GLY A 1 240 ? 0.709 -11.525 -1.540 1.00 95.69 240 GLY A C 1
ATOM 1916 O O . GLY A 1 240 ? 0.039 -12.497 -1.855 1.00 95.69 240 GLY A O 1
ATOM 1917 N N . TYR A 1 241 ? 0.779 -10.442 -2.316 1.00 97.62 241 TYR A N 1
ATOM 1918 C CA . TYR A 1 241 ? 0.246 -10.418 -3.684 1.00 97.62 241 TYR A CA 1
ATOM 1919 C C . TYR A 1 241 ? 1.268 -10.950 -4.690 1.00 97.62 241 TYR A C 1
ATOM 1921 O O . TYR A 1 241 ? 2.471 -10.744 -4.526 1.00 97.62 241 TYR A O 1
ATOM 1929 N N . ASP A 1 242 ? 0.779 -11.546 -5.776 1.00 97.88 242 ASP A N 1
ATOM 1930 C CA . ASP A 1 242 ? 1.628 -11.968 -6.889 1.00 97.88 242 ASP A CA 1
ATOM 1931 C C . ASP A 1 242 ? 1.882 -10.765 -7.798 1.00 97.88 242 ASP A C 1
ATOM 1933 O O . ASP A 1 242 ? 0.957 -10.245 -8.416 1.00 97.88 242 ASP A O 1
ATOM 1937 N N . TYR A 1 243 ? 3.124 -10.309 -7.890 1.00 98.50 243 TYR A N 1
ATOM 1938 C CA . TYR A 1 243 ? 3.545 -9.196 -8.728 1.00 98.50 243 TYR A CA 1
ATOM 1939 C C . TYR A 1 243 ? 4.430 -9.686 -9.869 1.00 98.50 243 TYR A C 1
ATOM 1941 O O . TYR A 1 243 ? 5.486 -10.277 -9.646 1.00 98.50 243 TYR A O 1
ATOM 1949 N N . ILE A 1 244 ? 4.028 -9.383 -11.099 1.00 98.38 244 ILE A N 1
ATOM 1950 C CA . ILE A 1 244 ? 4.828 -9.632 -12.296 1.00 98.38 244 ILE A CA 1
ATOM 1951 C C . ILE A 1 244 ? 5.108 -8.301 -12.974 1.00 98.38 244 ILE A C 1
ATOM 1953 O O . ILE A 1 244 ? 4.208 -7.479 -13.148 1.00 98.38 244 ILE A O 1
ATOM 1957 N N . ALA A 1 245 ? 6.349 -8.107 -13.402 1.00 97.88 245 ALA A N 1
ATOM 1958 C CA . ALA A 1 245 ? 6.708 -6.972 -14.226 1.00 97.88 245 ALA A CA 1
ATOM 1959 C C . ALA A 1 245 ? 7.619 -7.343 -15.389 1.00 97.88 245 ALA A C 1
ATOM 1961 O O . ALA A 1 245 ? 8.536 -8.147 -15.229 1.00 97.88 245 ALA A O 1
ATOM 1962 N N . SER A 1 246 ? 7.400 -6.698 -16.532 1.00 97.19 246 SER A N 1
ATOM 1963 C CA . SER A 1 246 ? 8.372 -6.653 -17.625 1.00 97.19 246 SER A CA 1
ATOM 1964 C C . SER A 1 246 ? 9.334 -5.492 -17.407 1.00 97.19 246 SER A C 1
ATOM 1966 O O . SER A 1 246 ? 8.920 -4.372 -17.109 1.00 97.19 246 SER A O 1
ATOM 1968 N N . GLU A 1 247 ? 10.626 -5.758 -17.531 1.00 95.56 247 GLU A N 1
ATOM 1969 C CA . GLU A 1 247 ? 11.690 -4.760 -17.439 1.00 95.56 247 GLU A CA 1
ATOM 1970 C C . GLU A 1 247 ? 12.753 -5.106 -18.475 1.00 95.56 247 GLU A C 1
ATOM 1972 O O . GLU A 1 247 ? 13.166 -6.255 -18.584 1.00 95.56 247 GLU A O 1
ATOM 1977 N N . ILE A 1 248 ? 13.204 -4.126 -19.248 1.00 95.00 248 ILE A N 1
ATOM 1978 C CA . ILE A 1 248 ? 14.072 -4.397 -20.396 1.00 95.00 248 ILE A CA 1
ATOM 1979 C C . ILE A 1 248 ? 15.538 -4.608 -19.989 1.00 95.00 248 ILE A C 1
ATOM 1981 O O . ILE A 1 248 ? 16.293 -5.287 -20.688 1.00 95.00 248 ILE A O 1
ATOM 1985 N N . ARG A 1 249 ? 15.938 -4.070 -18.827 1.00 93.31 249 ARG A N 1
ATOM 1986 C CA . ARG A 1 249 ? 17.304 -4.167 -18.296 1.00 93.31 249 ARG A CA 1
ATOM 1987 C C . ARG A 1 249 ? 17.494 -5.410 -17.433 1.00 93.31 249 ARG A C 1
ATOM 1989 O O . ARG A 1 249 ? 16.810 -5.593 -16.420 1.00 93.31 249 ARG A O 1
ATOM 1996 N N . GLN A 1 250 ? 18.490 -6.221 -17.776 1.00 94.44 250 GLN A N 1
ATOM 1997 C CA . GLN A 1 250 ? 18.879 -7.401 -17.007 1.00 94.44 250 GLN A CA 1
ATOM 1998 C C . GLN A 1 250 ? 19.367 -7.014 -15.607 1.00 94.44 250 GLN A C 1
ATOM 2000 O O . GLN A 1 250 ? 18.905 -7.591 -14.626 1.00 94.44 250 GLN A O 1
ATOM 2005 N N . ASN A 1 251 ? 20.209 -5.983 -15.490 1.00 92.94 251 ASN A N 1
ATOM 2006 C CA . ASN A 1 251 ? 20.752 -5.542 -14.203 1.00 92.94 251 ASN A CA 1
ATOM 2007 C C . ASN A 1 251 ? 19.672 -5.138 -13.186 1.00 92.94 251 ASN A C 1
ATOM 2009 O O . ASN A 1 251 ? 19.834 -5.330 -11.981 1.00 92.94 251 ASN A O 1
ATOM 2013 N N . GLN A 1 252 ? 18.557 -4.589 -13.669 1.00 92.31 252 GLN A N 1
ATOM 2014 C CA . GLN A 1 252 ? 17.432 -4.167 -12.850 1.00 92.31 252 GLN A CA 1
ATOM 2015 C C . GLN A 1 252 ? 16.598 -5.378 -12.435 1.00 92.31 252 GLN A C 1
ATOM 2017 O O . GLN A 1 252 ? 16.203 -5.461 -11.272 1.00 92.31 252 GLN A O 1
ATOM 2022 N N . CYS A 1 253 ? 16.363 -6.320 -13.357 1.00 95.88 253 CYS A N 1
ATOM 2023 C CA . CYS A 1 253 ? 15.701 -7.586 -13.048 1.00 95.88 253 CYS A CA 1
ATOM 2024 C C . CYS A 1 253 ? 16.467 -8.350 -11.966 1.00 95.88 253 CYS A C 1
ATOM 2026 O O . CYS A 1 253 ? 15.870 -8.741 -10.966 1.00 95.88 253 CYS A O 1
ATOM 2028 N N . ASP A 1 254 ? 17.782 -8.503 -12.127 1.00 95.31 254 ASP A N 1
ATOM 2029 C CA . ASP A 1 254 ? 18.637 -9.237 -11.192 1.00 95.31 254 ASP A CA 1
ATOM 2030 C C . ASP A 1 254 ? 18.607 -8.606 -9.798 1.00 95.31 254 ASP A C 1
ATOM 2032 O O . ASP A 1 254 ? 18.346 -9.292 -8.809 1.00 95.31 254 ASP A O 1
ATOM 2036 N N . ALA A 1 255 ? 18.785 -7.283 -9.715 1.00 95.12 255 ALA A N 1
ATOM 2037 C CA . ALA A 1 255 ? 18.749 -6.568 -8.444 1.00 95.12 255 ALA A CA 1
ATOM 2038 C C . ALA A 1 255 ? 17.375 -6.658 -7.760 1.00 95.12 255 ALA A C 1
ATOM 2040 O O . ALA A 1 255 ? 17.299 -6.965 -6.570 1.00 95.12 255 ALA A O 1
ATOM 2041 N N . ASN A 1 256 ? 16.284 -6.420 -8.493 1.00 96.19 256 ASN A N 1
ATOM 2042 C CA . ASN A 1 256 ? 14.940 -6.449 -7.916 1.00 96.19 256 ASN A CA 1
ATOM 2043 C C . ASN A 1 256 ? 14.548 -7.862 -7.461 1.00 96.19 256 ASN A C 1
ATOM 2045 O O . ASN A 1 256 ? 14.040 -8.026 -6.352 1.00 96.19 256 ASN A O 1
ATOM 2049 N N . ASN A 1 257 ? 14.819 -8.881 -8.284 1.00 97.38 257 ASN A N 1
ATOM 2050 C CA . ASN A 1 257 ? 14.535 -10.275 -7.947 1.00 97.38 257 ASN A CA 1
ATOM 2051 C C . ASN A 1 257 ? 15.354 -10.733 -6.733 1.00 97.38 257 ASN A C 1
ATOM 2053 O O . ASN A 1 257 ? 14.813 -11.415 -5.868 1.00 97.38 257 ASN A O 1
ATOM 2057 N N . ALA A 1 258 ? 16.620 -10.315 -6.615 1.00 96.62 258 ALA A N 1
ATOM 2058 C CA . ALA A 1 258 ? 17.440 -10.610 -5.442 1.00 96.62 258 ALA A CA 1
ATOM 2059 C C . ALA A 1 258 ? 16.902 -9.937 -4.167 1.00 96.62 258 ALA A C 1
ATOM 2061 O O . ALA A 1 258 ? 16.803 -10.590 -3.129 1.00 96.62 258 ALA A O 1
ATOM 2062 N N . ILE A 1 259 ? 16.505 -8.659 -4.232 1.00 96.44 259 ILE A N 1
ATOM 2063 C CA . ILE A 1 259 ? 15.896 -7.947 -3.091 1.00 96.44 259 ILE A CA 1
ATOM 2064 C C . ILE A 1 259 ? 14.586 -8.626 -2.658 1.00 96.44 259 ILE A C 1
ATOM 2066 O O . ILE A 1 259 ? 14.284 -8.693 -1.468 1.00 96.44 259 ILE A O 1
ATOM 2070 N N . CYS A 1 260 ? 13.799 -9.127 -3.609 1.00 97.12 260 CYS A N 1
ATOM 2071 C CA . CYS A 1 260 ? 12.494 -9.728 -3.349 1.00 97.12 260 CYS A CA 1
ATOM 2072 C C . CYS A 1 260 ? 12.518 -11.250 -3.144 1.00 97.12 260 CYS A C 1
ATOM 2074 O O . CYS A 1 260 ? 11.449 -11.825 -3.003 1.00 97.12 260 CYS A O 1
ATOM 2076 N N . GLN A 1 261 ? 13.674 -11.917 -3.097 1.00 96.06 261 GLN A N 1
ATOM 2077 C CA . GLN A 1 261 ? 13.710 -13.389 -3.132 1.00 96.06 261 GLN A CA 1
ATOM 2078 C C . GLN A 1 261 ? 13.101 -14.092 -1.903 1.00 96.06 261 GLN A C 1
ATOM 2080 O O . GLN A 1 261 ? 12.719 -15.252 -2.004 1.00 96.06 261 GLN A O 1
ATOM 2085 N N . ASP A 1 262 ? 13.005 -13.407 -0.754 1.00 96.12 262 ASP A N 1
ATOM 2086 C CA . ASP A 1 262 ? 12.285 -13.907 0.434 1.00 96.12 262 ASP A CA 1
ATOM 2087 C C . ASP A 1 262 ? 10.774 -13.659 0.374 1.00 96.12 262 ASP A C 1
ATOM 2089 O O . ASP A 1 262 ? 10.033 -14.118 1.243 1.00 96.12 262 ASP A O 1
ATOM 2093 N N . LEU A 1 263 ? 10.322 -12.844 -0.579 1.00 94.94 263 LEU A N 1
ATOM 2094 C CA . LEU A 1 263 ? 8.918 -12.529 -0.760 1.00 94.94 263 LEU A CA 1
ATOM 2095 C C . LEU A 1 263 ? 8.333 -13.507 -1.766 1.00 94.94 263 LEU A C 1
ATOM 2097 O O . LEU A 1 263 ? 8.797 -13.617 -2.903 1.00 94.94 263 LEU A O 1
ATOM 2101 N N . ASP A 1 264 ? 7.249 -14.158 -1.374 1.00 86.00 264 ASP A N 1
ATOM 2102 C CA . ASP A 1 264 ? 6.473 -14.936 -2.319 1.00 86.00 264 ASP A CA 1
ATOM 2103 C C . ASP A 1 264 ? 5.816 -13.990 -3.336 1.00 86.00 264 ASP A C 1
ATOM 2105 O O . ASP A 1 264 ? 5.182 -12.994 -2.984 1.00 86.00 264 ASP A O 1
ATOM 2109 N N . GLY A 1 265 ? 5.974 -14.307 -4.620 1.00 88.38 265 GLY A N 1
ATOM 2110 C CA . GLY A 1 265 ? 5.139 -13.747 -5.680 1.00 88.38 265 GLY A CA 1
ATOM 2111 C C . GLY A 1 265 ? 5.662 -12.507 -6.408 1.00 88.38 265 GLY A C 1
ATOM 2112 O O . GLY A 1 265 ? 5.066 -12.174 -7.423 1.00 88.38 265 GLY A O 1
ATOM 2113 N N . ALA A 1 266 ? 6.755 -11.848 -6.002 1.00 97.19 266 ALA A N 1
ATOM 2114 C CA . ALA A 1 266 ? 7.277 -10.665 -6.711 1.00 97.19 266 ALA A CA 1
ATOM 2115 C C . ALA A 1 266 ? 8.410 -11.000 -7.699 1.00 97.19 266 ALA A C 1
ATOM 2117 O O . ALA A 1 266 ? 9.469 -11.474 -7.291 1.00 97.19 266 ALA A O 1
ATOM 2118 N N . LYS A 1 267 ? 8.198 -10.744 -8.999 1.00 97.25 267 LYS A N 1
ATOM 2119 C CA . LYS A 1 267 ? 9.139 -11.098 -10.075 1.00 97.25 267 LYS A CA 1
ATOM 2120 C C . LYS A 1 267 ? 9.242 -10.041 -11.175 1.00 97.25 267 LYS A C 1
ATOM 2122 O O . LYS A 1 267 ? 8.236 -9.517 -11.652 1.00 97.25 267 LYS A O 1
ATOM 2127 N N . TRP A 1 268 ? 10.468 -9.817 -11.638 1.00 97.69 268 TRP A N 1
ATOM 2128 C CA . TRP A 1 268 ? 10.806 -9.037 -12.827 1.00 97.69 268 TRP A CA 1
ATOM 2129 C C . TRP A 1 268 ? 11.345 -9.962 -13.912 1.00 97.69 268 TRP A C 1
ATOM 2131 O O . TRP A 1 268 ? 12.227 -10.786 -13.661 1.00 97.69 268 TRP A O 1
ATOM 2141 N N . ILE A 1 269 ? 10.802 -9.819 -15.116 1.00 97.81 269 ILE A N 1
ATOM 2142 C CA . ILE A 1 269 ? 11.103 -10.651 -16.276 1.00 97.81 269 ILE A CA 1
ATOM 2143 C C . ILE A 1 269 ? 11.767 -9.769 -17.325 1.00 97.81 269 ILE A C 1
ATOM 2145 O O . ILE A 1 269 ? 11.160 -8.802 -17.800 1.00 97.81 269 ILE A O 1
ATOM 2149 N N . LYS A 1 270 ? 13.003 -10.127 -17.700 1.00 97.12 270 LYS A N 1
ATOM 2150 C CA . LYS A 1 270 ? 13.754 -9.395 -18.720 1.00 97.12 270 LYS A CA 1
ATOM 2151 C C . LYS A 1 270 ? 13.034 -9.487 -20.060 1.00 97.12 270 LYS A C 1
ATOM 2153 O O . LYS A 1 270 ? 13.038 -10.545 -20.688 1.00 97.12 270 LYS A O 1
ATOM 2158 N N . SER A 1 271 ? 12.399 -8.402 -20.482 1.00 96.62 271 SER A N 1
ATOM 2159 C CA . SER A 1 271 ? 11.559 -8.396 -21.678 1.00 96.62 271 SER A CA 1
ATOM 2160 C C . SER A 1 271 ? 11.240 -6.982 -22.157 1.00 96.62 271 SER A C 1
ATOM 2162 O O . SER A 1 271 ? 11.254 -6.031 -21.376 1.00 96.62 271 SER A O 1
ATOM 2164 N N . ASP A 1 272 ? 10.946 -6.859 -23.452 1.00 94.94 272 ASP A N 1
ATOM 2165 C CA . ASP A 1 272 ? 10.385 -5.644 -24.037 1.00 94.94 272 ASP A CA 1
ATOM 2166 C C . ASP A 1 272 ? 8.878 -5.596 -23.756 1.00 94.94 272 ASP A C 1
ATOM 2168 O O . ASP A 1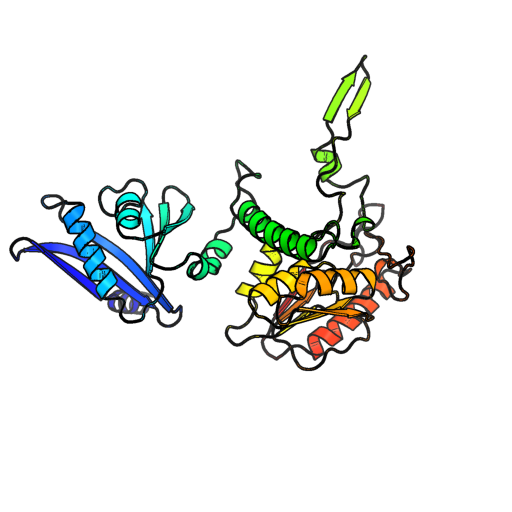 272 ? 8.098 -6.436 -24.213 1.00 94.94 272 ASP A O 1
ATOM 2172 N N . SER A 1 273 ? 8.478 -4.584 -22.995 1.00 93.88 273 SER A N 1
ATOM 2173 C CA . SER A 1 273 ? 7.105 -4.315 -22.584 1.00 93.88 273 SER A CA 1
ATOM 2174 C C . SER A 1 273 ? 6.115 -4.184 -23.739 1.00 93.88 273 SER A C 1
ATOM 2176 O O . SER A 1 273 ? 4.928 -4.408 -23.531 1.00 93.88 273 SER A O 1
ATOM 2178 N N . SER A 1 274 ? 6.567 -3.792 -24.934 1.00 94.12 274 SER A N 1
ATOM 2179 C CA . SER A 1 274 ? 5.705 -3.595 -26.104 1.00 94.12 274 SER A CA 1
ATOM 2180 C C . SER A 1 274 ? 5.225 -4.904 -26.738 1.00 94.12 274 SER A C 1
ATOM 2182 O O . SER A 1 274 ? 4.249 -4.891 -27.489 1.00 94.12 274 SER A O 1
ATOM 2184 N N . ILE A 1 275 ? 5.878 -6.025 -26.411 1.00 95.56 275 ILE A N 1
ATOM 2185 C CA . ILE A 1 275 ? 5.591 -7.355 -26.970 1.00 95.56 275 ILE A CA 1
ATOM 2186 C C . ILE A 1 275 ? 5.437 -8.452 -25.909 1.00 95.56 275 ILE A C 1
ATOM 2188 O O . ILE A 1 275 ? 4.985 -9.549 -26.227 1.00 95.56 275 ILE A O 1
ATOM 2192 N N . TYR A 1 276 ? 5.841 -8.199 -24.663 1.00 97.06 276 TYR A N 1
ATOM 2193 C CA . TYR A 1 276 ? 5.776 -9.196 -23.602 1.00 97.06 276 TYR A CA 1
ATOM 2194 C C . TYR A 1 276 ? 4.340 -9.449 -23.153 1.00 97.06 276 TYR A C 1
ATOM 2196 O O . TYR A 1 276 ? 3.700 -8.579 -22.569 1.00 97.06 276 TYR A O 1
ATOM 2204 N N . GLU A 1 277 ? 3.868 -10.678 -23.345 1.00 97.31 277 GLU A N 1
ATOM 2205 C CA . GLU A 1 277 ? 2.589 -11.133 -22.820 1.00 97.31 277 GLU A CA 1
ATOM 2206 C C . GLU A 1 277 ? 2.781 -11.910 -21.511 1.00 97.31 277 GLU A C 1
ATOM 2208 O O . GLU A 1 277 ? 3.324 -13.017 -21.535 1.00 97.31 277 GLU A O 1
ATOM 2213 N N . PRO A 1 278 ? 2.325 -11.382 -20.361 1.00 96.81 278 PRO A N 1
ATOM 2214 C CA . PRO A 1 278 ? 2.374 -12.131 -19.117 1.00 96.81 278 PRO A CA 1
ATOM 2215 C C . PRO A 1 278 ? 1.336 -13.261 -19.088 1.00 96.81 278 PRO A C 1
ATOM 2217 O O . PRO A 1 278 ? 0.236 -13.149 -19.640 1.00 96.81 278 PRO A O 1
ATOM 2220 N N . ASP A 1 279 ? 1.670 -14.330 -18.364 1.00 96.38 279 ASP A N 1
ATOM 2221 C CA . ASP A 1 279 ? 0.792 -15.486 -18.200 1.00 96.38 279 ASP A CA 1
ATOM 2222 C C . ASP A 1 279 ? -0.415 -15.185 -17.296 1.00 96.38 279 ASP A C 1
ATOM 2224 O O . ASP A 1 279 ? -0.294 -14.746 -16.143 1.00 96.38 279 ASP A O 1
ATOM 2228 N N . GLY A 1 280 ? -1.604 -15.518 -17.801 1.00 96.44 280 GLY A N 1
ATOM 2229 C CA . GLY A 1 280 ? -2.882 -15.387 -17.102 1.00 96.44 280 GLY A CA 1
ATOM 2230 C C . GLY A 1 280 ? -3.391 -13.947 -16.977 1.00 96.44 280 GLY A C 1
ATOM 2231 O O . GLY A 1 280 ? -2.833 -13.013 -17.542 1.00 96.44 280 GLY A O 1
ATOM 2232 N N . MET A 1 281 ? -4.476 -13.787 -16.216 1.00 98.25 281 MET A N 1
ATOM 2233 C CA . MET A 1 281 ? -5.139 -12.495 -16.002 1.00 98.25 281 MET A CA 1
ATOM 2234 C C . MET A 1 281 ? -4.747 -11.860 -14.665 1.00 98.25 281 MET A C 1
ATOM 2236 O O . MET A 1 281 ? -4.375 -12.567 -13.722 1.00 98.25 281 MET A O 1
ATOM 2240 N N . PHE A 1 282 ? -4.867 -10.539 -14.576 1.00 98.62 282 PHE A N 1
ATOM 2241 C CA . PHE A 1 282 ? -4.470 -9.735 -13.420 1.00 98.62 282 PHE A CA 1
ATOM 2242 C C . PHE A 1 282 ? -5.647 -8.965 -12.819 1.00 98.62 282 PHE A C 1
ATOM 2244 O O . PHE A 1 282 ? -6.631 -8.670 -13.496 1.00 98.62 282 PHE A O 1
ATOM 2251 N N . ASP A 1 283 ? -5.544 -8.631 -11.534 1.00 98.69 283 ASP A N 1
ATOM 2252 C CA . ASP A 1 283 ? -6.572 -7.900 -10.781 1.00 98.69 283 ASP A CA 1
ATOM 2253 C C . ASP A 1 283 ? -6.234 -6.419 -10.596 1.00 98.69 283 ASP A C 1
ATOM 2255 O O . ASP A 1 283 ? -7.101 -5.605 -10.281 1.00 98.69 283 ASP A O 1
ATOM 2259 N N . LEU A 1 284 ? -4.972 -6.062 -10.810 1.00 98.62 284 LEU A N 1
ATOM 2260 C CA . LEU A 1 284 ? -4.499 -4.692 -10.802 1.00 98.62 284 LEU A CA 1
ATOM 2261 C C . LEU A 1 284 ? -3.377 -4.560 -11.826 1.00 98.62 284 LEU A C 1
ATOM 2263 O O . LEU A 1 284 ? -2.371 -5.262 -11.742 1.00 98.62 284 LEU A O 1
ATOM 2267 N N . CYS A 1 285 ? -3.522 -3.628 -12.757 1.00 98.50 285 CYS A N 1
ATOM 2268 C CA . CYS A 1 285 ? -2.399 -3.183 -13.569 1.00 98.50 285 CYS A CA 1
ATOM 2269 C C . CYS A 1 285 ? -1.865 -1.866 -13.011 1.00 98.50 285 CYS A C 1
ATOM 2271 O O . CYS A 1 285 ? -2.629 -0.997 -12.576 1.00 98.50 285 CYS A O 1
ATOM 2273 N N . PHE A 1 286 ? -0.551 -1.692 -13.043 1.00 97.94 286 PHE A N 1
ATOM 2274 C CA . PHE A 1 286 ? 0.085 -0.427 -12.707 1.00 97.94 286 PHE A CA 1
ATOM 2275 C C . PHE A 1 286 ? 1.188 -0.080 -13.678 1.00 97.94 286 PHE A C 1
ATOM 2277 O O . PHE A 1 286 ? 1.912 -0.957 -14.111 1.00 97.94 286 PHE A O 1
ATOM 2284 N N . SER A 1 287 ? 1.387 1.205 -13.945 1.00 94.94 287 SER A N 1
ATOM 2285 C CA . SER A 1 287 ? 2.588 1.659 -14.630 1.00 94.94 287 SER A CA 1
ATOM 2286 C C . SER A 1 287 ? 3.095 2.979 -14.061 1.00 94.94 287 SER A C 1
ATOM 2288 O O . SER A 1 287 ? 2.318 3.900 -13.821 1.00 94.94 287 SER A O 1
ATOM 2290 N N . CYS A 1 288 ? 4.414 3.079 -13.899 1.00 90.75 288 CYS A N 1
ATOM 2291 C CA . CYS A 1 288 ? 5.141 4.343 -13.805 1.00 90.75 288 CYS A CA 1
ATOM 2292 C C . CYS A 1 288 ? 6.121 4.378 -14.984 1.00 90.75 288 CYS A C 1
ATOM 2294 O O . CYS A 1 288 ? 7.276 3.976 -14.820 1.00 90.75 288 CYS A O 1
ATOM 2296 N N . PRO A 1 289 ? 5.650 4.729 -16.191 1.00 88.12 289 PRO A N 1
ATOM 2297 C CA . PRO A 1 289 ? 6.442 4.566 -17.398 1.00 88.12 289 PRO A CA 1
ATOM 2298 C C . PRO A 1 289 ? 7.616 5.557 -17.443 1.00 88.12 289 PRO A C 1
ATOM 2300 O O . PRO A 1 289 ? 7.591 6.589 -16.764 1.00 88.12 289 PRO A O 1
ATOM 2303 N N . PRO A 1 290 ? 8.621 5.297 -18.292 1.00 85.81 290 PRO A N 1
ATOM 2304 C CA . PRO A 1 290 ? 9.601 6.302 -18.687 1.00 85.81 290 PRO A CA 1
ATOM 2305 C C . PRO A 1 290 ? 8.943 7.589 -19.205 1.00 85.81 290 PRO A C 1
ATOM 2307 O O . PRO A 1 290 ? 7.910 7.540 -19.868 1.00 85.81 290 PRO A O 1
ATOM 2310 N N . TYR A 1 291 ? 9.571 8.742 -18.960 1.00 84.62 291 TYR A N 1
ATOM 2311 C CA . TYR A 1 291 ? 9.173 10.029 -19.546 1.00 84.62 291 TYR A CA 1
ATOM 2312 C C . TYR A 1 291 ? 10.090 10.389 -20.703 1.00 84.62 291 TYR A C 1
ATOM 2314 O O . TYR A 1 291 ? 11.308 10.349 -20.534 1.00 84.62 291 TYR A O 1
ATOM 2322 N N . TYR A 1 292 ? 9.517 10.786 -21.841 1.00 87.12 292 TYR A N 1
ATOM 2323 C CA . TYR A 1 292 ? 10.253 10.960 -23.091 1.00 87.12 292 TYR A CA 1
ATOM 2324 C C . TYR A 1 292 ? 11.440 11.926 -22.958 1.00 87.12 292 TYR A C 1
ATOM 2326 O O . TYR A 1 292 ? 11.266 13.119 -22.700 1.00 87.12 292 TYR A O 1
ATOM 2334 N N . LYS A 1 293 ? 12.648 11.394 -23.180 1.00 82.25 293 LYS A N 1
ATOM 2335 C CA . LYS A 1 293 ? 13.947 12.089 -23.145 1.00 82.25 293 LYS A CA 1
ATOM 2336 C C . LYS A 1 293 ? 14.270 12.764 -21.808 1.00 82.25 293 LYS A C 1
ATOM 2338 O O . LYS A 1 293 ? 15.039 13.726 -21.775 1.00 82.25 293 LYS A O 1
ATOM 2343 N N . VAL A 1 294 ? 13.716 12.254 -20.707 1.00 76.12 294 VAL A N 1
ATOM 2344 C CA . VAL A 1 294 ? 13.991 12.772 -19.355 1.00 76.12 294 VAL A CA 1
ATOM 2345 C C . VAL A 1 294 ? 15.144 12.027 -18.688 1.00 76.12 294 VAL A C 1
ATOM 2347 O O . VAL A 1 294 ? 16.020 12.655 -18.093 1.00 76.12 294 VAL A O 1
ATOM 2350 N N . GLU A 1 295 ? 15.169 10.698 -18.793 1.00 76.50 295 GLU A N 1
ATOM 2351 C CA . GLU A 1 295 ? 16.154 9.847 -18.121 1.00 76.50 295 GLU A CA 1
ATOM 2352 C C . GLU A 1 295 ? 16.969 9.037 -19.139 1.00 76.50 295 GLU A C 1
ATOM 2354 O O . GLU A 1 295 ? 16.520 8.770 -20.249 1.00 76.50 295 GLU A O 1
ATOM 2359 N N . LYS A 1 296 ? 18.187 8.641 -18.759 1.00 81.62 296 LYS A N 1
ATOM 2360 C CA . LYS A 1 296 ? 18.996 7.671 -19.503 1.00 81.62 296 LYS A CA 1
ATOM 2361 C C . LYS A 1 296 ? 19.063 6.395 -18.679 1.00 81.62 296 LYS A C 1
ATOM 2363 O O . LYS A 1 296 ? 19.525 6.443 -17.539 1.00 81.62 296 LYS A O 1
ATOM 2368 N N . TYR A 1 297 ? 18.622 5.282 -19.251 1.00 82.81 297 TYR A N 1
ATOM 2369 C CA . TYR A 1 297 ? 18.710 3.972 -18.619 1.00 82.81 297 TYR A CA 1
ATOM 2370 C C . TYR A 1 297 ? 19.734 3.112 -19.351 1.00 82.81 297 TYR A C 1
ATOM 2372 O O . TYR A 1 297 ? 19.789 3.105 -20.579 1.00 82.81 297 TYR A O 1
ATOM 2380 N N . VAL A 1 298 ? 20.570 2.425 -18.580 1.00 86.44 298 VAL A N 1
ATOM 2381 C CA . VAL A 1 298 ? 21.610 1.531 -19.087 1.00 86.44 298 VAL A CA 1
ATOM 2382 C C . VAL A 1 298 ? 21.584 0.217 -18.313 1.00 86.44 298 VAL A C 1
ATOM 2384 O O . VAL A 1 298 ? 21.233 0.181 -17.128 1.00 86.44 298 VAL A O 1
ATOM 2387 N N . ASP A 1 299 ? 21.930 -0.857 -19.003 1.00 89.56 299 ASP A N 1
ATOM 2388 C CA . ASP A 1 299 ? 22.117 -2.197 -18.468 1.00 89.56 299 ASP A CA 1
ATOM 2389 C C . ASP A 1 299 ? 23.586 -2.403 -18.034 1.00 89.56 299 ASP A C 1
ATOM 2391 O O . ASP A 1 299 ? 24.354 -1.441 -17.889 1.00 89.56 299 ASP A O 1
ATOM 2395 N N . TYR A 1 300 ? 23.989 -3.652 -17.805 1.00 87.94 300 TYR A N 1
ATOM 2396 C CA . TYR A 1 300 ? 25.387 -4.031 -17.627 1.00 87.94 300 TYR A CA 1
ATOM 2397 C C . TYR A 1 300 ? 26.289 -3.441 -18.722 1.00 87.94 300 TYR A C 1
ATOM 2399 O O . TYR A 1 300 ? 25.877 -3.222 -19.860 1.00 87.94 300 TYR A O 1
ATOM 2407 N N . GLU A 1 301 ? 27.530 -3.131 -18.338 1.00 88.38 301 GLU A N 1
ATOM 2408 C CA . GLU A 1 301 ? 28.549 -2.557 -19.232 1.00 88.38 301 GLU A CA 1
ATOM 2409 C C . GLU A 1 301 ? 28.166 -1.197 -19.852 1.00 88.38 301 GLU A C 1
ATOM 2411 O O . GLU A 1 301 ? 28.773 -0.753 -20.824 1.00 88.38 301 GLU A O 1
ATOM 2416 N N . ASN A 1 302 ? 27.199 -0.485 -19.257 1.00 84.44 302 ASN A N 1
ATOM 2417 C CA . ASN A 1 302 ? 26.661 0.792 -19.745 1.00 84.44 302 ASN A CA 1
ATOM 2418 C C . ASN A 1 302 ? 25.979 0.705 -21.121 1.00 84.44 302 ASN A C 1
ATOM 2420 O O . ASN A 1 302 ? 25.869 1.715 -21.826 1.00 84.44 302 ASN A O 1
ATOM 2424 N N . VAL A 1 303 ? 25.500 -0.481 -21.499 1.00 89.25 303 VAL A N 1
ATOM 2425 C CA . VAL A 1 303 ? 24.771 -0.695 -22.751 1.00 89.25 303 VAL A CA 1
ATOM 2426 C C . VAL A 1 303 ? 23.349 -0.161 -22.618 1.00 89.25 303 VAL A C 1
ATOM 2428 O O . VAL A 1 303 ? 22.685 -0.372 -21.610 1.00 89.25 303 VAL A O 1
ATOM 2431 N N . ILE A 1 304 ? 22.863 0.538 -23.639 1.00 90.31 304 ILE A N 1
ATOM 2432 C CA . ILE A 1 304 ? 21.444 0.886 -23.748 1.00 90.31 304 ILE A CA 1
ATOM 2433 C C . ILE A 1 304 ? 20.738 -0.319 -24.379 1.00 90.31 304 ILE A C 1
ATOM 2435 O O . ILE A 1 304 ? 21.108 -0.679 -25.499 1.00 90.31 304 ILE A O 1
ATOM 2439 N N . PRO A 1 305 ? 19.758 -0.946 -23.705 1.00 90.56 305 PRO A N 1
ATOM 2440 C CA . PRO A 1 305 ? 18.989 -2.027 -24.306 1.00 90.56 305 PRO A CA 1
ATOM 2441 C C . PRO A 1 305 ? 18.303 -1.578 -25.597 1.00 90.56 305 PRO A C 1
ATOM 2443 O O . PRO A 1 305 ? 17.766 -0.471 -25.680 1.00 90.56 305 PRO A O 1
ATOM 2446 N N . GLU A 1 306 ? 18.292 -2.451 -26.600 1.00 90.56 306 GLU A N 1
ATOM 2447 C CA . GLU A 1 306 ? 17.435 -2.272 -27.771 1.00 90.56 306 GLU A CA 1
ATOM 2448 C C . GLU A 1 306 ? 15.970 -2.196 -27.320 1.00 90.56 306 GLU A C 1
ATOM 2450 O O . GLU A 1 306 ? 15.560 -2.973 -26.465 1.00 90.56 306 GLU A O 1
ATOM 2455 N N . GLY A 1 307 ? 15.203 -1.238 -27.848 1.00 87.62 307 GLY A N 1
ATOM 2456 C CA . GLY A 1 307 ? 13.814 -1.001 -27.433 1.00 87.62 307 GLY A CA 1
ATOM 2457 C C . GLY A 1 307 ? 13.646 -0.119 -26.188 1.00 87.62 307 GLY A C 1
ATOM 2458 O O . GLY A 1 307 ? 12.517 0.182 -25.807 1.00 87.62 307 GLY A O 1
ATOM 2459 N N . GLU A 1 308 ? 14.732 0.356 -25.561 1.00 91.06 308 GLU A N 1
ATOM 2460 C CA . GLU A 1 308 ? 14.635 1.274 -24.421 1.00 91.06 308 GLU A CA 1
ATOM 2461 C C . GLU A 1 308 ? 13.932 2.583 -24.822 1.00 91.06 308 GLU A C 1
ATOM 2463 O O . GLU A 1 308 ? 14.453 3.376 -25.615 1.00 91.06 308 GLU A O 1
ATOM 2468 N N . LEU A 1 309 ? 12.758 2.823 -24.227 1.00 90.25 309 LEU A N 1
ATOM 2469 C CA . LEU A 1 309 ? 11.835 3.909 -24.563 1.00 90.25 309 LEU A CA 1
ATOM 2470 C C . LEU A 1 309 ? 12.516 5.280 -24.629 1.00 90.25 309 LEU A C 1
ATOM 2472 O O . LEU A 1 309 ? 12.256 6.068 -25.539 1.00 90.25 309 LEU A O 1
ATOM 2476 N N . ASN A 1 310 ? 13.414 5.581 -23.689 1.00 87.25 310 ASN A N 1
ATOM 2477 C CA . ASN A 1 310 ? 14.072 6.890 -23.644 1.00 87.25 310 ASN A CA 1
ATOM 2478 C C . ASN A 1 310 ? 15.108 7.135 -24.750 1.00 87.25 310 ASN A C 1
ATOM 2480 O O . ASN A 1 310 ? 15.557 8.269 -24.935 1.00 87.25 310 ASN A O 1
ATOM 2484 N N . SER A 1 311 ? 15.464 6.093 -25.497 1.00 89.25 311 SER A N 1
ATOM 2485 C CA . SER A 1 311 ? 16.391 6.170 -26.629 1.00 89.25 311 SER A CA 1
ATOM 2486 C C . SER A 1 311 ? 15.670 6.309 -27.970 1.00 89.25 311 SER A C 1
ATOM 2488 O O . SER A 1 311 ? 16.324 6.495 -28.997 1.00 89.25 311 SER A O 1
ATOM 2490 N N . ILE A 1 312 ? 14.333 6.262 -27.970 1.00 91.31 312 ILE A N 1
ATOM 2491 C CA . ILE A 1 312 ? 13.525 6.368 -29.182 1.00 91.31 312 ILE A CA 1
ATOM 2492 C C . ILE A 1 312 ? 13.652 7.782 -29.796 1.00 91.31 312 ILE A C 1
ATOM 2494 O O . ILE A 1 312 ? 13.536 8.787 -29.079 1.00 91.31 312 ILE A O 1
ATOM 2498 N N . PRO A 1 313 ? 13.899 7.907 -31.119 1.00 90.50 313 PRO A N 1
ATOM 2499 C CA . PRO A 1 313 ? 14.203 9.196 -31.741 1.00 90.50 313 PRO A CA 1
ATOM 2500 C C . PRO A 1 313 ? 13.050 10.199 -31.710 1.00 90.50 313 PRO A C 1
ATOM 2502 O O . PRO A 1 313 ? 13.304 11.398 -31.516 1.00 90.50 313 PRO A O 1
ATOM 2505 N N . THR A 1 314 ? 11.814 9.729 -31.905 1.00 92.12 314 THR A N 1
ATOM 2506 C CA . THR A 1 314 ? 10.620 10.575 -32.025 1.00 92.12 314 THR A CA 1
ATOM 2507 C C . THR A 1 314 ? 9.604 10.329 -30.911 1.00 92.12 314 THR A C 1
ATOM 2509 O O . THR A 1 314 ? 9.497 9.240 -30.354 1.00 92.12 314 THR A O 1
ATOM 2512 N N . TYR A 1 315 ? 8.808 11.356 -30.598 1.00 91.00 315 TYR A N 1
ATOM 2513 C CA . TYR A 1 315 ? 7.765 11.236 -29.578 1.00 91.00 315 TYR A CA 1
ATOM 2514 C C . TYR A 1 315 ? 6.635 10.288 -30.007 1.00 91.00 315 TYR A C 1
ATOM 2516 O O . TYR A 1 315 ? 6.088 9.579 -29.170 1.00 91.00 315 TYR A O 1
ATOM 2524 N N . ASN A 1 316 ? 6.297 10.251 -31.302 1.00 93.75 316 ASN A N 1
ATOM 2525 C CA . ASN A 1 316 ? 5.249 9.367 -31.813 1.00 93.75 316 ASN A CA 1
ATOM 2526 C C . ASN A 1 316 ? 5.635 7.895 -31.641 1.00 93.75 316 ASN A C 1
ATOM 2528 O O . ASN A 1 316 ? 4.854 7.139 -31.080 1.00 93.75 316 ASN A O 1
ATOM 2532 N N . GLU A 1 317 ? 6.855 7.514 -32.025 1.00 94.19 317 GLU A N 1
ATOM 2533 C CA . GLU A 1 317 ? 7.356 6.149 -31.819 1.00 94.19 317 GLU A CA 1
ATOM 2534 C C . GLU A 1 317 ? 7.427 5.797 -30.327 1.00 94.19 317 GLU A C 1
ATOM 2536 O O . GLU A 1 317 ? 7.051 4.694 -29.935 1.00 94.19 317 GLU A O 1
ATOM 2541 N N . PHE A 1 318 ? 7.846 6.742 -29.476 1.00 94.00 318 PHE A N 1
ATOM 2542 C CA . PHE A 1 318 ? 7.858 6.553 -28.024 1.00 94.00 318 PHE A CA 1
ATOM 2543 C C . PHE A 1 318 ? 6.449 6.286 -27.484 1.00 94.00 318 PHE A C 1
ATOM 2545 O O . PHE A 1 318 ? 6.238 5.320 -26.750 1.00 94.00 318 PHE A O 1
ATOM 2552 N N . ARG A 1 319 ? 5.475 7.119 -27.870 1.00 93.31 319 ARG A N 1
ATOM 2553 C CA . ARG A 1 319 ? 4.070 6.988 -27.471 1.00 93.31 319 ARG A CA 1
ATOM 2554 C C . ARG A 1 319 ? 3.499 5.654 -27.937 1.00 93.31 319 ARG A C 1
ATOM 2556 O O . ARG A 1 319 ? 2.850 4.974 -27.150 1.00 93.31 319 ARG A O 1
ATOM 2563 N N . ASP A 1 320 ? 3.732 5.292 -29.193 1.00 95.25 320 ASP A N 1
ATOM 2564 C CA . ASP A 1 320 ? 3.161 4.088 -29.794 1.00 95.25 320 ASP A CA 1
ATOM 2565 C C . ASP A 1 320 ? 3.750 2.824 -29.150 1.00 95.25 320 ASP A C 1
ATOM 2567 O O . ASP A 1 320 ? 3.004 1.902 -28.820 1.00 95.25 320 ASP A O 1
ATOM 2571 N N . THR A 1 321 ? 5.052 2.824 -28.850 1.00 94.88 321 THR A N 1
ATOM 2572 C CA . THR A 1 321 ? 5.723 1.738 -28.110 1.00 94.88 321 THR A CA 1
ATOM 2573 C C . THR A 1 321 ? 5.196 1.626 -26.676 1.00 94.88 321 THR A C 1
ATOM 2575 O O . THR A 1 321 ? 4.858 0.535 -26.213 1.00 94.88 321 THR A O 1
ATOM 2578 N N . LEU A 1 322 ? 5.052 2.756 -25.976 1.00 95.00 322 LEU A N 1
ATOM 2579 C CA . LEU A 1 322 ? 4.469 2.805 -24.634 1.00 95.00 322 LEU A CA 1
ATOM 2580 C C . LEU A 1 322 ? 3.035 2.244 -24.624 1.00 95.00 322 LEU A C 1
ATOM 2582 O O . LEU A 1 322 ? 2.671 1.446 -23.758 1.00 95.00 322 LEU A O 1
ATOM 2586 N N . PHE A 1 323 ? 2.219 2.645 -25.600 1.00 95.81 323 PHE A N 1
ATOM 2587 C CA . PHE A 1 323 ? 0.814 2.251 -25.691 1.00 95.81 323 PHE A CA 1
ATOM 2588 C C . PHE A 1 323 ? 0.634 0.799 -26.137 1.00 95.81 323 PHE A C 1
ATOM 2590 O O . PHE A 1 323 ? -0.347 0.176 -25.732 1.00 95.81 323 PHE A O 1
ATOM 2597 N N . ALA A 1 324 ? 1.574 0.231 -26.898 1.00 97.44 324 ALA A N 1
ATOM 2598 C CA . ALA A 1 324 ? 1.590 -1.199 -27.195 1.00 97.44 324 ALA A CA 1
ATOM 2599 C C . ALA A 1 324 ? 1.669 -2.029 -25.901 1.00 97.44 324 ALA A C 1
ATOM 2601 O O . ALA A 1 324 ? 0.828 -2.902 -25.683 1.00 97.44 324 ALA A O 1
ATOM 2602 N N . GLY A 1 325 ? 2.572 -1.673 -24.980 1.00 97.12 325 GLY A N 1
ATOM 2603 C CA . GLY A 1 325 ? 2.650 -2.341 -23.677 1.00 97.12 325 GLY A CA 1
ATOM 2604 C C . GLY A 1 325 ? 1.406 -2.129 -22.808 1.00 97.12 325 GLY A C 1
ATOM 2605 O O . GLY A 1 325 ? 0.949 -3.047 -22.126 1.00 97.12 325 GLY A O 1
ATOM 2606 N N . TYR A 1 326 ? 0.787 -0.945 -22.866 1.00 98.00 326 TYR A N 1
ATOM 2607 C CA . TYR A 1 326 ? -0.490 -0.701 -22.180 1.00 98.00 326 TYR A CA 1
ATOM 2608 C C . TYR A 1 326 ? -1.632 -1.529 -22.739 1.00 98.00 326 TYR A C 1
ATOM 2610 O O . TYR A 1 326 ? -2.458 -2.006 -21.963 1.00 98.00 326 TYR A O 1
ATOM 2618 N N . LYS A 1 327 ? -1.677 -1.727 -24.055 1.00 98.31 327 LYS A N 1
ATOM 2619 C CA . LYS A 1 327 ? -2.685 -2.573 -24.681 1.00 98.31 327 LYS A CA 1
ATOM 2620 C C . LYS A 1 327 ? -2.580 -4.006 -24.170 1.00 98.31 327 LYS A C 1
ATOM 2622 O O . LYS A 1 327 ? -3.588 -4.543 -23.731 1.00 98.31 327 LYS A O 1
ATOM 2627 N N . ILE A 1 328 ? -1.371 -4.563 -24.100 1.00 98.19 328 ILE A N 1
ATOM 2628 C CA . ILE A 1 328 ? -1.161 -5.899 -23.525 1.00 98.19 328 ILE A CA 1
ATOM 2629 C C . ILE A 1 328 ? -1.602 -5.939 -22.057 1.00 98.19 328 ILE A C 1
ATOM 2631 O O . ILE A 1 328 ? -2.324 -6.847 -21.649 1.00 98.19 328 ILE A O 1
ATOM 2635 N N . ALA A 1 329 ? -1.226 -4.937 -21.257 1.00 98.19 329 ALA A N 1
ATOM 2636 C CA . ALA A 1 329 ? -1.633 -4.871 -19.855 1.00 98.19 329 ALA A CA 1
ATOM 2637 C C . ALA A 1 329 ? -3.159 -4.816 -19.678 1.00 98.19 329 ALA A C 1
ATOM 2639 O O . ALA A 1 329 ? -3.682 -5.418 -18.743 1.00 98.19 329 ALA A O 1
ATOM 2640 N N . ILE A 1 330 ? -3.870 -4.114 -20.565 1.00 98.31 330 ILE A N 1
ATOM 2641 C CA . ILE A 1 330 ? -5.338 -4.049 -20.582 1.00 98.31 330 ILE A CA 1
ATOM 2642 C C . ILE A 1 330 ? -5.935 -5.385 -21.034 1.00 98.31 330 ILE A C 1
ATOM 2644 O O . ILE A 1 330 ? -6.866 -5.871 -20.399 1.00 98.31 330 ILE A O 1
ATOM 2648 N N . ASP A 1 331 ? -5.378 -6.005 -22.074 1.00 98.31 331 ASP A N 1
ATOM 2649 C CA . ASP A 1 331 ? -5.843 -7.292 -22.603 1.00 98.31 331 ASP A CA 1
ATOM 2650 C C . ASP A 1 331 ? -5.672 -8.432 -21.578 1.00 98.31 331 ASP A C 1
ATOM 2652 O O . ASP A 1 331 ? -6.425 -9.406 -21.599 1.00 98.31 331 ASP A O 1
ATOM 2656 N N . LYS A 1 332 ? -4.718 -8.300 -20.645 1.00 98.31 332 LYS A N 1
ATOM 2657 C CA . LYS A 1 332 ? -4.491 -9.232 -19.524 1.00 98.31 332 LYS A CA 1
ATOM 2658 C C . LYS A 1 332 ? -5.150 -8.784 -18.210 1.00 98.31 332 LYS A C 1
ATOM 2660 O O . LYS A 1 332 ? -4.945 -9.420 -17.176 1.00 98.31 332 LYS A O 1
ATOM 2665 N N . LEU A 1 333 ? -5.953 -7.720 -18.207 1.00 98.44 333 LEU A N 1
ATOM 2666 C CA . LEU A 1 333 ? -6.657 -7.237 -17.016 1.00 98.44 333 LEU A CA 1
ATOM 2667 C C . LEU A 1 333 ? -8.048 -7.881 -16.916 1.00 98.44 333 LEU A C 1
ATOM 2669 O O . LEU A 1 333 ? -8.819 -7.886 -17.874 1.00 98.44 333 LEU A O 1
ATOM 2673 N N . ASN A 1 334 ? -8.396 -8.420 -15.745 1.00 98.38 334 ASN A N 1
ATOM 2674 C CA . ASN A 1 334 ? -9.746 -8.926 -15.500 1.00 98.38 334 ASN A CA 1
ATOM 2675 C C . ASN A 1 334 ? -10.796 -7.806 -15.659 1.00 98.38 334 ASN A C 1
ATOM 2677 O O . ASN A 1 334 ? -10.525 -6.620 -15.461 1.00 98.38 334 ASN A O 1
ATOM 2681 N N . GLY A 1 335 ? -12.037 -8.185 -15.970 1.00 96.50 335 GLY A N 1
ATOM 2682 C CA . GLY A 1 335 ? -13.149 -7.236 -16.033 1.00 96.50 335 GLY A CA 1
ATOM 2683 C C . GLY A 1 335 ? -13.409 -6.553 -14.684 1.00 96.50 335 GLY A C 1
ATOM 2684 O O . GLY A 1 335 ? -13.275 -7.172 -13.629 1.00 96.50 335 GLY A O 1
ATOM 2685 N N . ASN A 1 336 ? -13.827 -5.282 -14.717 1.00 95.75 336 ASN A N 1
ATOM 2686 C CA . ASN A 1 336 ? -14.098 -4.477 -13.517 1.00 95.75 336 ASN A CA 1
ATOM 2687 C C . ASN A 1 336 ? -12.894 -4.426 -12.551 1.00 95.75 336 ASN A C 1
ATOM 2689 O O . ASN A 1 336 ? -12.999 -4.752 -11.364 1.00 95.75 336 ASN A O 1
ATOM 2693 N N . ARG A 1 337 ? -11.732 -4.062 -13.095 1.00 97.69 337 ARG A N 1
ATOM 2694 C CA . ARG A 1 337 ? -10.472 -3.858 -12.376 1.00 97.69 337 ARG A CA 1
ATOM 2695 C C . ARG A 1 337 ? -9.869 -2.509 -12.738 1.00 97.69 337 ARG A C 1
ATOM 2697 O O . ARG A 1 337 ? -10.317 -1.845 -13.672 1.00 97.69 337 ARG A O 1
ATOM 2704 N N . PHE A 1 338 ? -8.841 -2.119 -11.998 1.00 98.12 338 PHE A N 1
ATOM 2705 C CA . PHE A 1 338 ? -8.152 -0.856 -12.210 1.00 98.12 338 PHE A CA 1
ATOM 2706 C C . PHE A 1 338 ? -6.836 -1.050 -12.960 1.00 98.12 338 PHE A C 1
ATOM 2708 O O . PHE A 1 338 ? -6.064 -1.965 -12.674 1.00 98.12 338 PHE A O 1
ATOM 2715 N N . PHE 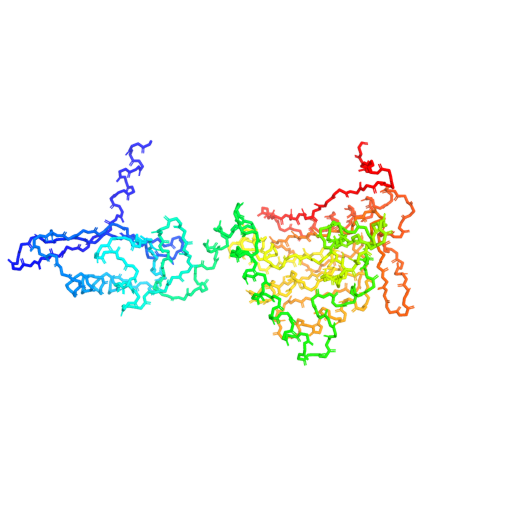A 1 339 ? -6.565 -0.121 -13.875 1.00 98.00 339 PHE A N 1
ATOM 2716 C CA . PHE A 1 339 ? -5.225 0.155 -14.371 1.00 98.00 339 PHE A CA 1
ATOM 2717 C C . PHE A 1 339 ? -4.825 1.549 -13.889 1.00 98.00 339 PHE A C 1
ATOM 2719 O O . PHE A 1 339 ? -5.414 2.550 -14.295 1.00 98.00 339 PHE A O 1
ATOM 2726 N N . VAL A 1 340 ? -3.851 1.613 -12.983 1.00 97.81 340 VAL A N 1
ATOM 2727 C CA . VAL A 1 340 ? -3.368 2.868 -12.402 1.00 97.81 340 VAL A CA 1
ATOM 2728 C C . VAL A 1 340 ? -2.067 3.288 -13.076 1.00 97.81 340 VAL A C 1
ATOM 2730 O O . VAL A 1 340 ? -1.070 2.574 -13.014 1.00 97.81 340 VAL A O 1
ATOM 2733 N N . ILE A 1 341 ? -2.056 4.467 -13.693 1.00 94.50 341 ILE A N 1
ATOM 2734 C CA . ILE A 1 341 ? -0.870 5.013 -14.358 1.00 94.50 341 ILE A CA 1
ATOM 2735 C C . ILE A 1 341 ? -0.391 6.234 -13.575 1.00 94.50 341 ILE A C 1
ATOM 2737 O O . ILE A 1 341 ? -1.108 7.226 -13.446 1.00 94.50 341 ILE A O 1
ATOM 2741 N N . MET A 1 342 ? 0.826 6.156 -13.045 1.00 90.06 342 MET A N 1
ATOM 2742 C CA . MET A 1 342 ? 1.518 7.283 -12.435 1.00 90.06 342 MET A CA 1
ATOM 2743 C C . MET A 1 342 ? 2.398 7.936 -13.491 1.00 90.06 342 MET A C 1
ATOM 2745 O O . MET A 1 342 ? 3.425 7.388 -13.871 1.00 90.06 342 MET A O 1
ATOM 2749 N N . THR A 1 343 ? 1.986 9.109 -13.960 1.00 84.50 343 THR A N 1
ATOM 2750 C CA . THR A 1 343 ? 2.705 9.846 -14.996 1.00 84.50 343 THR A CA 1
ATOM 2751 C C . THR A 1 343 ? 2.970 11.284 -14.571 1.00 84.50 343 THR A C 1
ATOM 2753 O O . THR A 1 343 ? 2.261 11.850 -13.740 1.00 84.50 343 THR A O 1
ATOM 2756 N N . GLY A 1 344 ? 3.995 11.873 -15.172 1.00 78.62 344 GLY A N 1
ATOM 2757 C CA . GLY A 1 344 ? 4.263 13.298 -15.194 1.00 78.62 344 GLY A CA 1
ATOM 2758 C C . GLY A 1 344 ? 4.309 13.802 -16.633 1.00 78.62 344 GLY A C 1
ATOM 2759 O O . GLY A 1 344 ? 4.093 13.053 -17.588 1.00 78.62 344 GLY A O 1
ATOM 2760 N N . ASP A 1 345 ? 4.602 15.087 -16.778 1.00 78.25 345 ASP A N 1
ATOM 2761 C CA . ASP A 1 345 ? 4.658 15.740 -18.079 1.00 78.25 345 ASP A CA 1
ATOM 2762 C C . ASP A 1 345 ? 5.955 15.408 -18.825 1.00 78.25 345 ASP A C 1
ATOM 2764 O O . ASP A 1 345 ? 7.050 15.574 -18.285 1.00 78.25 345 ASP A O 1
ATOM 2768 N N . SER A 1 346 ? 5.849 15.043 -20.105 1.00 79.19 346 SER A N 1
ATOM 2769 C CA . SER A 1 346 ? 7.003 15.035 -21.012 1.00 79.19 346 SER A CA 1
ATOM 2770 C C . SER A 1 346 ? 7.195 16.438 -21.581 1.00 79.19 346 SER A C 1
ATOM 2772 O O . SER A 1 346 ? 6.293 16.967 -22.231 1.00 79.19 346 SER A O 1
ATOM 2774 N N . ARG A 1 347 ? 8.362 17.048 -21.349 1.00 80.75 347 ARG A N 1
ATOM 2775 C CA . ARG A 1 347 ? 8.663 18.421 -21.782 1.00 80.75 347 ARG A CA 1
ATOM 2776 C C . ARG A 1 347 ? 9.911 18.478 -22.646 1.00 80.75 347 ARG A C 1
ATOM 2778 O O . ARG A 1 347 ? 10.874 17.752 -22.409 1.00 80.75 347 ARG A O 1
ATOM 2785 N N . ASP A 1 348 ? 9.898 19.355 -23.640 1.00 80.12 348 ASP A N 1
ATOM 2786 C CA . ASP A 1 348 ? 11.075 19.664 -24.437 1.00 80.12 348 ASP A CA 1
ATOM 2787 C C . ASP A 1 348 ? 12.074 20.530 -23.647 1.00 80.12 348 ASP A C 1
ATOM 2789 O O . ASP A 1 348 ? 11.823 20.984 -22.527 1.00 80.12 348 ASP A O 1
ATOM 2793 N N . LYS A 1 349 ? 13.234 20.793 -24.254 1.00 78.31 349 LYS A N 1
ATOM 2794 C CA . LYS A 1 349 ? 14.288 21.633 -23.661 1.00 78.31 349 LYS A CA 1
ATOM 2795 C C . LYS A 1 349 ? 13.865 23.088 -23.403 1.00 78.31 349 LYS A C 1
ATOM 2797 O O . LYS A 1 349 ? 14.565 23.792 -22.682 1.00 78.31 349 LYS A O 1
ATOM 2802 N N . ASN A 1 350 ? 12.761 23.535 -23.997 1.00 81.31 350 ASN A N 1
ATOM 2803 C CA . ASN A 1 350 ? 12.197 24.873 -23.837 1.00 81.31 350 ASN A CA 1
ATOM 2804 C C . ASN A 1 350 ? 11.044 24.892 -22.814 1.00 81.31 350 ASN A C 1
ATOM 2806 O O . ASN A 1 350 ? 10.464 25.946 -22.566 1.00 81.31 350 ASN A O 1
ATOM 2810 N N . GLY A 1 351 ? 10.712 23.744 -22.211 1.00 78.06 351 GLY A N 1
ATOM 2811 C CA . GLY A 1 351 ? 9.629 23.590 -21.243 1.00 78.06 351 GLY A CA 1
ATOM 2812 C C . GLY A 1 351 ? 8.243 23.377 -21.861 1.00 78.06 351 GLY A C 1
ATOM 2813 O O . GLY A 1 351 ? 7.272 23.258 -21.104 1.00 78.06 351 GLY A O 1
ATOM 2814 N N . ALA A 1 352 ? 8.142 23.300 -23.192 1.00 84.00 352 ALA A N 1
ATOM 2815 C CA . ALA A 1 352 ? 6.901 22.999 -23.895 1.00 84.00 352 ALA A CA 1
ATOM 2816 C C . ALA A 1 352 ? 6.542 21.519 -23.730 1.00 84.00 352 ALA A C 1
ATOM 2818 O O . ALA A 1 352 ? 7.412 20.651 -23.731 1.00 84.00 352 ALA A O 1
ATOM 2819 N N . TYR A 1 353 ? 5.257 21.224 -23.579 1.00 84.00 353 TYR A N 1
ATOM 2820 C CA . TYR A 1 353 ? 4.768 19.858 -23.427 1.00 84.00 353 TYR A CA 1
ATOM 2821 C C . TYR A 1 353 ? 4.780 19.114 -24.767 1.00 84.00 353 TYR A C 1
ATOM 2823 O O . TYR A 1 353 ? 4.320 19.640 -25.781 1.00 84.00 353 TYR A O 1
ATOM 2831 N N . TYR A 1 354 ? 5.232 17.864 -24.754 1.00 80.75 354 TYR A N 1
ATOM 2832 C CA . TYR A 1 354 ? 4.987 16.938 -25.855 1.00 80.75 354 TYR A CA 1
ATOM 2833 C C . TYR A 1 354 ? 3.545 16.414 -25.801 1.00 80.75 354 TYR A C 1
ATOM 2835 O O . TYR A 1 354 ? 3.023 16.164 -24.717 1.00 80.75 354 TYR A O 1
ATOM 2843 N N . GLY A 1 355 ? 2.922 16.221 -26.969 1.00 71.50 355 GLY A N 1
ATOM 2844 C CA . GLY A 1 355 ? 1.566 15.666 -27.079 1.00 71.50 355 GLY A CA 1
ATOM 2845 C C . GLY A 1 355 ? 0.418 16.671 -26.910 1.00 71.50 355 GLY A C 1
ATOM 2846 O O . GLY A 1 355 ? -0.716 16.226 -26.751 1.00 71.50 355 GLY A O 1
ATOM 2847 N N . CYS A 1 356 ? 0.707 17.982 -26.931 1.00 56.47 356 CYS A N 1
ATOM 2848 C CA . CYS A 1 356 ? -0.314 19.037 -27.035 1.00 56.47 356 CYS A CA 1
ATOM 2849 C C . CYS A 1 356 ? -0.981 19.090 -28.405 1.00 56.47 356 CYS A C 1
ATOM 2851 O O . CYS A 1 356 ? -0.259 18.873 -29.408 1.00 56.47 356 CYS A O 1
#

Organism: NCBI:txid412755

pLDDT: mean 85.71, std 16.62, range [38.38, 98.69]

InterPro domains:
  IPR029063 S-adenosyl-L-methionine-dependent methyltransferase superfamily [SSF53335] (208-297)

Secondary structure (DSSP, 8-state):
-HHHHHHHHTT-EEEEEEETTEEEEEEEEEEETTTTEEEEEEEEE-GGG--HHHHHHHHHHHHHT-TT-PPEEEEEETT-SSSSHHHHHHTT-EEEEEETTEEEEEES-TTTTHHHHHHT--S--TT-TTS-HHHHHHHHHHHHHHHHHHHTT-SSTTTGGGGGS---TT-HHHHHHEEEEEETTEEEEEE---GGGG--PPPHHHHHHHHHHHS-TT--EEEESS--SSHHHHHHHHTT-EEEEEES-HHHHHHHHHHTTTSTTEEEEES-TTT---SS-EEEEEE-PPPTTT-----GGGPPPTT-GGG-SSHHHHHHHHHHHHHHHHHTEEEEEEEEE-----B-TTSPBTT-

Foldseek 3Di:
DVVVVVVVVVQKDKDFDDDPNDTFWMWIWHQDPVLLEIETDDIDGHPVPDDQVSLLVRVVVVVVVPPVPGKYKYKAACPDDRRHPVSVVVVQWDFLDDDDRITIIINDDNVSCVLVSLVPFDCADPVGNCDTPLNVVLVVLVVLLVVLLVVLVQPPQQCGQVVQKDLDPDDVQQVVQFDWDQDPNDTDTDRPDRDPSPHPGDRLSVLLNCCVVFQDPPFAEEEELDCHHLRNLQSSLVVPGAYEYEHQAPSRQVSNCSSCVVGPHRGYDNDQLLPDADPAAHQEYEYAHDAALPIQDAHPPRHRGDNNLNPDPDPVVSVNSVVSSVVSNVVRYDPPGDYYYDYDFRADPVRHTPPD

Radius of gyration: 26.27 Å; chains: 1; bounding box: 70×56×75 Å